Protein AF-W4GN84-F1 (afdb_monomer)

Solvent-accessible surface area (backbone atoms only — not comparable to full-atom values): 21670 Å² total; per-residue (Å²): 135,83,83,92,47,74,68,59,53,54,56,51,62,76,70,58,86,81,63,60,66,70,62,50,50,53,52,49,53,58,69,69,44,57,78,92,77,43,76,64,60,66,61,61,52,69,36,94,83,47,78,73,64,74,76,77,79,70,82,81,81,93,82,83,90,83,87,89,84,91,76,94,75,95,70,91,75,81,72,82,81,77,79,79,77,50,74,68,54,53,50,51,52,53,52,52,53,51,49,54,52,52,52,53,51,53,51,52,55,55,56,60,68,71,62,70,77,82,76,80,79,79,82,80,91,79,84,85,89,84,90,83,90,89,84,86,82,91,85,86,90,85,86,91,86,78,89,83,92,76,92,79,88,80,93,75,91,75,86,75,78,79,70,81,84,82,84,68,98,51,92,55,61,70,39,58,32,51,48,71,51,98,86,71,51,76,48,46,30,31,26,73,48,64,56,90,82,70,75,69,32,32,35,32,39,33,81,89,72,54,73,49,80,34,44,62,68,61,41,61,68,23,40,72,69,70,72,78,77,51,58,46,61,36,69,85,52,87,81,53,73,64,44,66,32,32,35,49,55,95,94,36,72,33,32,34,27,26,32,40,85,78,68,58,76,80,52,60,60,51,59,70,69,69,65,73,84,83,78,63,81,86,44,52,40,40,25,40,52,77,44,76,40,84,87,47,52,67,79,61,58,71,59,50,43,80,45,71,46,94,90,42,98,64,65,44,37,30,33,81,40,50,31,72,35,25,34,36,74,104

Sequence (330 aa):
MAWSSQDDVDTRLRRHKLLPRPVLNTLKGLLSVDPSNRPALSSILVSEYLSPPSSWLRDGGSSPFLQPSPVDTTTMTTEPTLLKWTPSELVALALQNHKVELERMQQQYHQQATAVPTRSLKPRPTTTPPHVVPLSPQVEPLPPQAEPSALMNDDIVIQDEATPIQSTDDPYLGQRVRKYFADGIAYHGTVTSRCPSGAAVWTVQYDDGDSEDMTQADLAAIVGVKRSIQGYVATTQLLSQGHSVWLVHDLQLVARGRVYTSPPPHMMTQHRHLGHADHDDDDVVCLRITKRFTGTPAKVTAQFILCTNSNNTKSAYFVWWRRAHCFVPS

Mean predicted aligned error: 21.27 Å

Nearest PDB structures (foldseek):
  7yv9-assembly1_H  TM=6.286E-01  e=1.172E+00  Mus musculus
  5lug-assembly2_D  TM=3.342E-01  e=1.272E-01  Homo sapiens
  4uy4-assembly1_B  TM=2.829E-01  e=1.876E-01  Homo sapiens
  6t83-assembly1_Ey  TM=3.204E-01  e=3.559E+00  Saccharomyces cerevisiae

Foldseek 3Di:
DDDPDLVSVVVCLVPDPPDDPVVNVVVVVLVVDDPVPGDRVVVVCVPPQHDDPPVVVPDDDDDDDDDDDDDDDDDPPDDPPDDHDDPVNVVVVVVVVVVVVVVVVVVVVVVVVVPPDPPDDDDDDDDDDDDDDDDDDDDDDDDDDDDDDDDDDDDDPDPPPPDPPPDDPPPQAQFKWWDADPVRDIWIWGFHDFDPPDQTWTWTQTPVGDIDIDHPVVSVVTTPPPPPQDFDQQPPPDQDFQAWWFFADPNDTFFIWTFDPDDDPVVVVVVVVVPPPDDPPVQKTKTWTPTTDPPRDPVRVVQWDWDADPVDRDITTMHIGGSSRITHGD

Organism: Aphanomyces astaci (NCBI:txid112090)

Secondary structure (DSSP, 8-state):
-----HHHHHHHHHH---S-HHHHHHHHHHTTS-GGG---HHHHHHSTT-PPPGGGS--S--------------------------HHHHHHHHHHHHHHHHHHHHHHHHHHHHT------PPPP---------------------------------------------TTTT-EEEEE-TTS-EEEEEEEEE-SSSS-EEEEEETTS-EEEEEHHHHHHHBT------EEETTSS---TT-EEEEEETTEEEEEEEE-SS--HHHHHHHHHT---SS-GGGEEEEEEEEEPTT--HHHHTT-EEEEETTEEEEEEEEEEEGGGEEEE-

Structure (mmCIF, N/CA/C/O backbone):
data_AF-W4GN84-F1
#
_entry.id   AF-W4GN84-F1
#
loop_
_atom_site.group_PDB
_atom_site.id
_atom_site.type_symbol
_atom_site.label_atom_id
_atom_site.label_alt_id
_atom_site.label_comp_id
_atom_site.label_asym_id
_atom_site.label_entity_id
_atom_site.label_seq_id
_atom_site.pdbx_PDB_ins_code
_atom_site.Cartn_x
_atom_site.Cartn_y
_atom_site.Cartn_z
_atom_site.occupancy
_atom_site.B_iso_or_equiv
_atom_site.auth_seq_id
_atom_site.auth_comp_id
_atom_site.auth_asym_id
_atom_site.auth_atom_id
_atom_site.pdbx_PDB_model_num
ATOM 1 N N . MET A 1 1 ? -2.011 41.640 -33.273 1.00 46.34 1 MET A N 1
ATOM 2 C CA . MET A 1 1 ? -3.150 42.544 -32.990 1.00 46.34 1 MET A CA 1
ATOM 3 C C . MET A 1 1 ? -3.426 42.508 -31.495 1.00 46.34 1 MET A C 1
ATOM 5 O O . MET A 1 1 ? -3.572 41.414 -30.965 1.00 46.34 1 MET A O 1
ATOM 9 N N . ALA A 1 2 ? -3.451 43.657 -30.820 1.00 44.34 2 ALA A N 1
ATOM 10 C CA . ALA A 1 2 ? -3.862 43.750 -29.418 1.00 44.34 2 ALA A CA 1
ATOM 11 C C . ALA A 1 2 ? -5.393 43.860 -29.345 1.00 44.34 2 ALA A C 1
ATOM 13 O O . ALA A 1 2 ? -5.993 44.600 -30.124 1.00 44.34 2 ALA A O 1
ATOM 14 N N . TRP A 1 3 ? -6.021 43.101 -28.450 1.00 52.06 3 TRP A N 1
ATOM 15 C CA . TRP A 1 3 ? -7.463 43.149 -28.218 1.00 52.06 3 TRP A CA 1
ATOM 16 C C . TRP A 1 3 ? -7.738 44.382 -27.354 1.00 52.06 3 TRP A C 1
ATOM 18 O O . TRP A 1 3 ? -7.130 44.527 -26.297 1.00 52.06 3 TRP A O 1
ATOM 28 N N . SER A 1 4 ? -8.586 45.301 -27.816 1.00 53.91 4 SER A N 1
ATOM 29 C CA . SER A 1 4 ? -8.715 46.627 -27.196 1.00 53.91 4 SER A CA 1
ATOM 30 C C . SER A 1 4 ? -9.578 46.645 -25.928 1.00 53.91 4 SER A C 1
ATOM 32 O O . SER A 1 4 ? -9.446 47.575 -25.138 1.00 53.91 4 SER A O 1
ATOM 34 N N . SER A 1 5 ? -10.440 45.643 -25.705 1.00 74.38 5 SER A N 1
ATOM 35 C CA . SER A 1 5 ? -11.238 45.494 -24.477 1.00 74.38 5 SER A CA 1
ATOM 36 C C . SER A 1 5 ? -11.848 44.087 -24.348 1.00 74.38 5 SER A C 1
ATOM 38 O O . SER A 1 5 ? -12.095 43.410 -25.348 1.00 74.38 5 SER A O 1
ATOM 40 N N . GLN A 1 6 ? -12.139 43.666 -23.112 1.00 65.44 6 GLN A N 1
ATOM 41 C CA . GLN A 1 6 ? -12.849 42.424 -22.779 1.00 65.44 6 GLN A CA 1
ATOM 42 C C . GLN A 1 6 ? -14.261 42.369 -23.398 1.00 65.44 6 GLN A C 1
ATOM 44 O O . GLN A 1 6 ? -14.722 41.300 -23.793 1.00 65.44 6 GLN A O 1
ATOM 49 N N . ASP A 1 7 ? -14.916 43.516 -23.585 1.00 72.06 7 ASP A N 1
ATOM 50 C CA . ASP A 1 7 ? -16.249 43.578 -24.201 1.00 72.06 7 ASP A CA 1
ATOM 51 C C . ASP A 1 7 ? -16.230 43.252 -25.708 1.00 72.06 7 ASP A C 1
ATOM 53 O O . ASP A 1 7 ? -17.194 42.695 -26.248 1.00 72.06 7 ASP A O 1
ATOM 57 N N . ASP A 1 8 ? -15.118 43.542 -26.398 1.00 70.31 8 ASP A N 1
ATOM 58 C CA . ASP A 1 8 ? -14.939 43.193 -27.817 1.00 70.31 8 ASP A CA 1
ATOM 59 C C . ASP A 1 8 ? -14.741 41.674 -27.980 1.00 70.31 8 ASP A C 1
ATOM 61 O O . ASP A 1 8 ? -15.304 41.049 -28.884 1.00 70.31 8 ASP A O 1
ATOM 65 N N . VAL A 1 9 ? -14.033 41.046 -27.030 1.00 68.69 9 VAL A N 1
ATOM 66 C CA . VAL A 1 9 ? -13.869 39.583 -26.937 1.00 68.69 9 VAL A CA 1
ATOM 67 C C . VAL A 1 9 ? -15.234 38.902 -26.790 1.00 68.69 9 VAL A C 1
ATOM 69 O O . VAL A 1 9 ? -15.581 38.005 -27.567 1.00 68.69 9 VAL A O 1
ATOM 72 N N . ASP A 1 10 ? -16.033 39.360 -25.825 1.00 67.50 10 ASP A N 1
ATOM 73 C CA . ASP A 1 10 ? -17.343 38.799 -25.497 1.00 67.50 10 ASP A CA 1
ATOM 74 C C . ASP A 1 10 ? -18.331 38.949 -26.669 1.00 67.50 10 ASP A C 1
ATOM 76 O O . ASP A 1 10 ? -19.064 38.011 -27.011 1.00 67.50 10 ASP A O 1
ATOM 80 N N . THR A 1 11 ? -18.325 40.107 -27.337 1.00 73.81 11 THR A N 1
ATOM 81 C CA . THR A 1 11 ? -19.209 40.386 -28.479 1.00 73.81 11 THR A CA 1
ATOM 82 C C . THR A 1 11 ? -18.869 39.512 -29.687 1.00 73.81 11 THR A C 1
ATOM 84 O O . THR A 1 11 ? -19.773 38.989 -30.351 1.00 73.81 11 THR A O 1
ATOM 87 N N . ARG A 1 12 ? -17.577 39.291 -29.963 1.00 68.56 12 ARG A N 1
ATOM 88 C CA . ARG A 1 12 ? -17.119 38.421 -31.058 1.00 68.56 12 ARG A CA 1
ATOM 89 C C . ARG A 1 12 ? -17.410 36.946 -30.783 1.00 68.56 12 ARG A C 1
ATOM 91 O O . ARG A 1 12 ? -17.900 36.259 -31.679 1.00 68.56 12 ARG A O 1
ATOM 98 N N . LEU A 1 13 ? -17.214 36.473 -29.549 1.00 68.31 13 LEU A N 1
ATOM 99 C CA . LEU A 1 13 ? -17.519 35.094 -29.140 1.00 68.31 13 LEU A CA 1
ATOM 100 C C . LEU A 1 13 ? -18.998 34.735 -29.303 1.00 68.31 13 LEU A C 1
ATOM 102 O O . LEU A 1 13 ? -19.324 33.639 -29.759 1.00 68.31 13 LEU A O 1
ATOM 106 N N . ARG A 1 14 ? -19.907 35.669 -28.993 1.00 70.69 14 ARG A N 1
ATOM 107 C CA . ARG A 1 14 ? -21.357 35.460 -29.156 1.00 70.69 14 ARG A CA 1
ATOM 108 C C . ARG A 1 14 ? -21.791 35.337 -30.617 1.00 70.69 14 ARG A C 1
ATOM 110 O O . ARG A 1 14 ? -22.810 34.706 -30.893 1.00 70.69 14 ARG A O 1
ATOM 117 N N . ARG A 1 15 ? -21.045 35.936 -31.549 1.00 67.25 15 ARG A N 1
ATOM 118 C CA . ARG A 1 15 ? -21.390 35.986 -32.981 1.00 67.25 15 ARG A CA 1
ATOM 119 C C . ARG A 1 15 ? -20.691 34.914 -33.823 1.00 67.25 15 ARG A C 1
ATOM 121 O O . ARG A 1 15 ? -21.050 34.736 -34.987 1.00 67.25 15 ARG A O 1
ATOM 128 N N . HIS A 1 16 ? -19.719 34.188 -33.270 1.00 58.47 16 HIS A N 1
ATOM 129 C CA . HIS A 1 16 ? -18.868 33.294 -34.053 1.00 58.47 16 HIS A CA 1
ATOM 130 C C . HIS A 1 16 ? -19.507 31.912 -34.290 1.00 58.47 16 HIS A C 1
ATOM 132 O O . HIS A 1 16 ? -19.782 31.169 -33.351 1.00 58.47 16 HIS A O 1
ATOM 138 N N . LYS A 1 17 ? -19.713 31.538 -35.563 1.00 61.62 17 LYS A N 1
ATOM 139 C CA . LYS A 1 17 ? -20.381 30.279 -35.966 1.00 61.62 17 LYS A CA 1
ATOM 140 C C . LYS A 1 17 ? -19.439 29.085 -36.195 1.00 61.62 17 LYS A C 1
ATOM 142 O O . LYS A 1 17 ? -19.921 27.989 -36.455 1.00 61.62 17 LYS A O 1
ATOM 147 N N . LEU A 1 18 ? -18.120 29.286 -36.121 1.00 53.50 18 LEU A N 1
ATOM 148 C CA . LEU A 1 18 ? -17.117 28.304 -36.575 1.00 53.50 18 LEU A CA 1
ATOM 149 C C . LEU A 1 18 ? -16.345 27.588 -35.453 1.00 53.50 18 LEU A C 1
ATOM 151 O O . LEU A 1 18 ? -15.448 26.805 -35.747 1.00 53.50 18 LEU A O 1
ATOM 155 N N . LEU A 1 19 ? -16.652 27.837 -34.177 1.00 62.59 19 LEU A N 1
ATOM 156 C CA . LEU A 1 19 ? -15.996 27.105 -33.087 1.00 62.59 19 LEU A CA 1
ATOM 157 C C . LEU A 1 19 ? -16.653 25.727 -32.891 1.00 62.59 19 LEU A C 1
ATOM 159 O O . LEU A 1 19 ? -17.886 25.638 -32.931 1.00 62.59 19 LEU A O 1
ATOM 163 N N . PRO A 1 20 ? -15.872 24.661 -32.626 1.00 69.06 20 PRO A N 1
ATOM 164 C CA . PRO A 1 20 ? -16.420 23.365 -32.246 1.00 69.06 20 PRO A CA 1
ATOM 165 C C . PRO A 1 20 ? -17.392 23.506 -31.068 1.00 69.06 20 PRO A C 1
ATOM 167 O O . PRO A 1 20 ? -17.093 24.178 -30.077 1.00 69.06 20 PRO A O 1
ATOM 170 N N . ARG A 1 21 ? -18.560 22.853 -31.161 1.00 61.59 21 ARG A N 1
ATOM 171 C CA . ARG A 1 21 ? -19.639 22.946 -30.156 1.00 61.59 21 ARG A CA 1
ATOM 172 C C . ARG A 1 21 ? -19.175 22.763 -28.698 1.00 61.59 21 ARG A C 1
ATOM 174 O O . ARG A 1 21 ? -19.661 23.522 -27.863 1.00 61.59 21 ARG A O 1
ATOM 181 N N . PRO A 1 22 ? -18.247 21.842 -28.366 1.00 64.56 22 PRO A N 1
ATOM 182 C CA . PRO A 1 22 ? -17.783 21.676 -26.988 1.00 64.56 22 PRO A CA 1
ATOM 183 C C . PRO A 1 22 ? -17.091 22.931 -26.445 1.00 64.56 22 PRO A C 1
ATOM 185 O O . PRO A 1 22 ? -17.421 23.397 -25.361 1.00 64.56 22 PRO A O 1
ATOM 188 N N . VAL A 1 23 ? -16.206 23.536 -27.242 1.00 64.44 23 VAL A N 1
ATOM 189 C CA . VAL A 1 23 ? -15.470 24.757 -26.877 1.00 64.44 23 VAL A CA 1
ATOM 190 C C . VAL A 1 23 ? -16.434 25.927 -26.702 1.00 64.44 23 VAL A C 1
ATOM 192 O O . VAL A 1 23 ? -16.346 26.688 -25.741 1.00 64.44 23 VAL A O 1
ATOM 195 N N . LEU A 1 24 ? -17.410 26.036 -27.603 1.00 68.00 24 LEU A N 1
ATOM 196 C CA . LEU A 1 24 ? -18.414 27.092 -27.562 1.00 68.00 24 LEU A CA 1
ATOM 197 C C . LEU A 1 24 ? -19.342 26.966 -26.340 1.00 68.00 24 LEU A C 1
ATOM 199 O O . LEU A 1 24 ? -19.747 27.981 -25.781 1.00 68.00 24 LEU A O 1
ATOM 203 N N . ASN A 1 25 ? -19.643 25.745 -25.890 1.00 69.31 25 ASN A N 1
ATOM 204 C CA . ASN A 1 25 ? -20.427 25.506 -24.676 1.00 69.31 25 ASN A CA 1
ATOM 205 C C . ASN A 1 25 ? -19.642 25.856 -23.406 1.00 69.31 25 ASN A C 1
ATOM 207 O O . ASN A 1 25 ? -20.189 26.519 -22.528 1.00 69.31 25 ASN A O 1
ATOM 211 N N . THR A 1 26 ? -18.359 25.494 -23.334 1.00 71.31 26 THR A N 1
ATOM 212 C CA . THR A 1 26 ? -17.487 25.866 -22.209 1.00 71.31 26 THR A CA 1
ATOM 213 C C . THR A 1 26 ? -17.326 27.381 -22.108 1.00 71.31 26 THR A C 1
ATOM 215 O O . THR A 1 26 ? -17.498 27.955 -21.034 1.00 71.31 26 THR A O 1
ATOM 218 N N . LEU A 1 27 ? -17.083 28.057 -23.236 1.00 68.62 27 LEU A N 1
ATOM 219 C CA . LEU A 1 27 ? -16.968 29.515 -23.271 1.00 68.62 27 LEU A CA 1
ATOM 220 C C . LEU A 1 27 ? -18.292 30.195 -22.908 1.00 68.62 27 LEU A C 1
ATOM 222 O O . LEU A 1 27 ? -18.286 31.166 -22.162 1.00 68.62 27 LEU A O 1
ATOM 226 N N . LYS A 1 28 ? -19.439 29.660 -23.342 1.00 74.12 28 LYS A N 1
ATOM 227 C CA . LYS A 1 28 ? -20.756 30.147 -22.898 1.00 74.12 28 LYS A CA 1
ATOM 228 C C . LYS A 1 28 ? -20.981 29.965 -21.397 1.00 74.12 28 LYS A C 1
ATOM 230 O O . LYS A 1 28 ? -21.542 30.861 -20.776 1.00 74.12 28 LYS A O 1
ATOM 235 N N . GLY A 1 29 ? -20.521 28.855 -20.820 1.00 71.75 29 GLY A N 1
ATOM 236 C CA . GLY A 1 29 ? -20.544 28.630 -19.374 1.00 71.75 29 GLY A CA 1
ATOM 237 C C . GLY A 1 29 ? -19.728 29.685 -18.626 1.00 71.75 29 GLY A C 1
ATOM 238 O O . GLY A 1 29 ? -20.237 30.320 -17.708 1.00 71.75 29 GLY A O 1
ATOM 239 N N . LEU A 1 30 ? -18.510 29.975 -19.087 1.00 66.81 30 LEU A N 1
ATOM 240 C CA . LEU A 1 30 ? -17.671 31.033 -18.509 1.00 66.81 30 LEU A CA 1
ATOM 241 C C . LEU A 1 30 ? -18.287 32.432 -18.676 1.00 66.81 30 LEU A C 1
ATOM 243 O O . LEU A 1 30 ? -18.213 33.252 -17.765 1.00 66.81 30 LEU A O 1
ATOM 247 N N . LEU A 1 31 ? -18.962 32.686 -19.801 1.00 69.19 31 LEU A N 1
ATOM 248 C CA . LEU A 1 31 ? -19.697 33.929 -20.058 1.00 69.19 31 LEU A CA 1
ATOM 249 C C . LEU A 1 31 ? -20.989 34.075 -19.230 1.00 69.19 31 LEU A C 1
ATOM 251 O O . LEU A 1 31 ? -21.578 35.156 -19.223 1.00 69.19 31 LEU A O 1
ATOM 255 N N . SER A 1 32 ? -21.440 33.015 -18.556 1.00 71.50 32 SER A N 1
ATOM 256 C CA . SER A 1 32 ? -22.579 33.061 -17.629 1.00 71.50 32 SER A CA 1
ATOM 257 C C . SER A 1 32 ? -22.173 33.371 -16.183 1.00 71.50 32 SER A C 1
ATOM 259 O O . SER A 1 32 ? -23.032 33.706 -15.372 1.00 71.50 32 SER A O 1
ATOM 261 N N . VAL A 1 33 ? -20.871 33.315 -15.872 1.00 72.50 33 VAL A N 1
ATOM 262 C CA . VAL A 1 33 ? -20.316 33.723 -14.573 1.00 72.50 33 VAL A CA 1
ATOM 263 C C . VAL A 1 33 ? -20.332 35.248 -14.464 1.00 72.50 33 VAL A C 1
ATOM 265 O O . VAL A 1 33 ? -20.058 35.939 -15.455 1.00 72.50 33 VAL A O 1
ATOM 268 N N . ASP A 1 34 ? -20.640 35.754 -13.265 1.00 75.88 34 ASP A N 1
ATOM 269 C CA . ASP A 1 34 ? -20.618 37.182 -12.929 1.00 75.88 34 ASP A CA 1
ATOM 270 C C . ASP A 1 34 ? -19.297 37.832 -13.394 1.00 75.88 34 ASP A C 1
ATOM 272 O O . ASP A 1 34 ? -18.227 37.281 -13.105 1.00 75.88 34 ASP A O 1
ATOM 276 N N . PRO A 1 35 ? -19.339 38.975 -14.109 1.00 66.12 35 PRO A N 1
ATOM 277 C CA . PRO A 1 35 ? -18.146 39.642 -14.631 1.00 66.12 35 PRO A CA 1
ATOM 278 C C . PRO A 1 35 ? -17.072 39.908 -13.570 1.00 66.12 35 PRO A C 1
ATOM 280 O O . PRO A 1 35 ? -15.886 39.852 -13.879 1.00 66.12 35 PRO A O 1
ATOM 283 N N . SER A 1 36 ? -17.485 40.146 -12.323 1.00 69.75 36 SER A N 1
ATOM 284 C CA . SER A 1 36 ? -16.608 40.467 -11.190 1.00 69.75 36 SER A CA 1
ATOM 285 C C . SER A 1 36 ? -15.747 39.278 -10.745 1.00 69.75 36 SER A C 1
ATOM 287 O O . SER A 1 36 ? -14.675 39.466 -10.179 1.00 69.75 36 SER A O 1
ATOM 289 N N . ASN A 1 37 ? -16.218 38.057 -11.017 1.00 61.59 37 ASN A N 1
ATOM 290 C CA . ASN A 1 37 ? -15.580 36.795 -10.627 1.00 61.59 37 ASN A CA 1
ATOM 291 C C . ASN A 1 37 ? -15.066 36.001 -11.835 1.00 61.59 37 ASN A C 1
ATOM 293 O O . ASN A 1 37 ? -14.643 34.850 -11.698 1.00 61.59 37 ASN A O 1
ATOM 297 N N . ARG A 1 38 ? -15.133 36.577 -13.039 1.00 70.81 38 ARG A N 1
ATOM 298 C CA . ARG A 1 38 ? -14.735 35.889 -14.262 1.00 70.81 38 ARG A CA 1
ATOM 299 C C . ARG A 1 38 ? -13.218 35.995 -14.461 1.00 70.81 38 ARG A C 1
ATOM 301 O O . ARG A 1 38 ? -12.676 37.098 -14.408 1.00 70.81 38 ARG A O 1
ATOM 308 N N . PRO A 1 39 ? -12.517 34.889 -14.764 1.00 63.06 39 PRO A N 1
ATOM 309 C CA . PRO A 1 39 ? -11.126 34.971 -15.193 1.00 63.06 39 PRO A CA 1
ATOM 310 C C . PRO A 1 39 ? -11.021 35.748 -16.516 1.00 63.06 39 PRO A C 1
ATOM 312 O O . PRO A 1 39 ? -11.886 35.621 -17.386 1.00 63.06 39 PRO A O 1
ATOM 315 N N . ALA A 1 40 ? -9.962 36.546 -16.683 1.00 64.25 40 ALA A N 1
ATOM 316 C CA . ALA A 1 40 ? -9.754 37.359 -17.882 1.00 64.25 40 ALA A CA 1
ATOM 317 C C . ALA A 1 40 ? -9.704 36.471 -19.140 1.00 64.25 40 ALA A C 1
ATOM 319 O O . ALA A 1 40 ? -8.739 35.746 -19.361 1.00 64.25 40 ALA A O 1
ATOM 320 N N . LEU A 1 41 ? -10.740 36.506 -19.988 1.00 59.16 41 LEU A N 1
ATOM 321 C CA . LEU A 1 41 ? -10.809 35.590 -21.138 1.00 59.16 41 LEU A CA 1
ATOM 322 C C . LEU A 1 41 ? -9.722 35.891 -22.173 1.00 59.16 41 LEU A C 1
ATOM 324 O O . LEU A 1 41 ? -9.326 34.995 -22.913 1.00 59.16 41 LEU A O 1
ATOM 328 N N . SER A 1 42 ? -9.213 37.124 -22.205 1.00 52.47 42 SER A N 1
ATOM 329 C CA . SER A 1 42 ? -8.053 37.491 -23.014 1.00 52.47 42 SER A CA 1
ATOM 330 C C . SER A 1 42 ? -6.793 36.720 -22.612 1.00 52.47 42 SER A C 1
ATOM 332 O O . SER A 1 42 ? -6.051 36.316 -23.498 1.00 52.47 42 SER A O 1
ATOM 334 N N . SER A 1 43 ? -6.565 36.422 -21.326 1.00 51.28 43 SER A N 1
ATOM 335 C CA . SER A 1 43 ? -5.415 35.599 -20.924 1.00 51.28 43 SER A CA 1
ATOM 336 C C . SER A 1 43 ? -5.596 34.137 -21.337 1.00 51.28 43 SER A C 1
ATOM 338 O O . SER A 1 43 ? -4.637 33.498 -21.755 1.00 51.28 43 SER A O 1
ATOM 340 N N . ILE A 1 44 ? -6.833 33.634 -21.327 1.00 53.75 44 ILE A N 1
ATOM 341 C CA . ILE A 1 44 ? -7.175 32.276 -21.774 1.00 53.75 44 ILE A CA 1
ATOM 342 C C . ILE A 1 44 ? 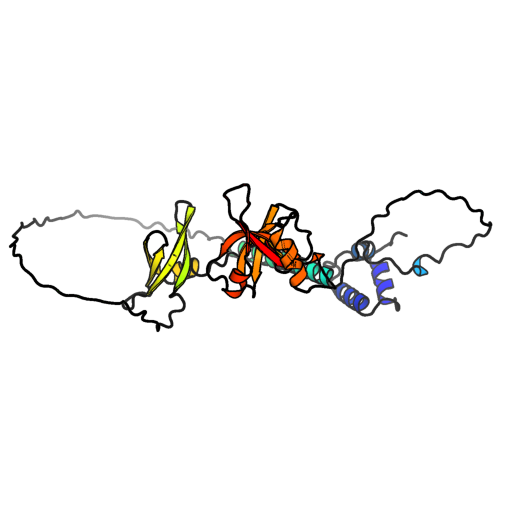-7.042 32.146 -23.301 1.00 53.75 44 ILE A C 1
ATOM 344 O O . ILE A 1 44 ? -6.514 31.150 -23.786 1.00 53.75 44 ILE A O 1
ATOM 348 N N . LEU A 1 45 ? -7.472 33.154 -24.064 1.00 49.31 45 LEU A N 1
ATOM 349 C CA . LEU A 1 45 ? -7.419 33.162 -25.533 1.00 49.31 45 LEU A CA 1
ATOM 350 C C . LEU A 1 45 ? -6.026 33.464 -26.100 1.00 49.31 45 LEU A C 1
ATOM 352 O O . LEU A 1 45 ? -5.738 33.053 -27.219 1.00 49.31 45 LEU A O 1
ATOM 356 N N . VAL A 1 46 ? -5.192 34.203 -25.362 1.00 45.06 46 VAL A N 1
ATOM 357 C CA . VAL A 1 46 ? -3.806 34.525 -25.753 1.00 45.06 46 VAL A CA 1
ATOM 358 C C . VAL A 1 46 ? -2.816 33.481 -25.227 1.00 45.06 46 VAL A C 1
ATOM 360 O O . VAL A 1 46 ? -1.711 33.371 -25.754 1.00 45.06 46 VAL A O 1
ATOM 363 N N . SER A 1 47 ? -3.208 32.668 -24.240 1.00 44.41 47 SER A N 1
ATOM 364 C CA . SER A 1 47 ? -2.468 31.452 -23.906 1.00 44.41 47 SER A CA 1
ATOM 365 C C . SER A 1 47 ? -2.449 30.502 -25.111 1.00 44.41 47 SER A C 1
ATOM 367 O O . SER A 1 47 ? -3.426 30.414 -25.854 1.00 44.41 47 SER A O 1
ATOM 369 N N . GLU A 1 48 ? -1.334 29.798 -25.309 1.00 43.28 48 GLU A N 1
ATOM 370 C CA . GLU A 1 48 ? -0.942 28.983 -26.482 1.00 43.28 48 GLU A CA 1
ATOM 371 C C . GLU A 1 48 ? -1.931 27.861 -26.894 1.00 43.28 48 GLU A C 1
ATOM 373 O O . GLU A 1 48 ? -1.675 27.073 -27.802 1.00 43.28 48 GLU A O 1
ATOM 378 N N . TYR A 1 49 ? -3.089 27.794 -26.244 1.00 48.72 49 TYR A N 1
ATOM 379 C CA . TYR A 1 49 ? -4.104 26.753 -26.313 1.00 48.72 49 TYR A CA 1
ATOM 380 C C . TYR A 1 49 ? -5.196 27.015 -27.364 1.00 48.72 49 TYR A C 1
ATOM 382 O O . TYR A 1 49 ? -5.962 26.106 -27.683 1.00 48.72 49 TYR A O 1
ATOM 390 N N . LEU A 1 50 ? -5.282 28.226 -27.929 1.00 44.59 50 LEU A N 1
ATOM 391 C CA . LEU A 1 50 ? -6.235 28.570 -28.992 1.00 44.59 50 LEU A CA 1
ATOM 392 C C . LEU A 1 50 ? -5.542 29.377 -30.095 1.00 44.59 50 LEU A C 1
ATOM 394 O O . LEU A 1 50 ? -5.720 30.587 -30.199 1.00 44.59 50 LEU A O 1
ATOM 398 N N . SER A 1 51 ? -4.766 28.721 -30.963 1.00 43.44 51 SER A N 1
ATOM 399 C CA . SER A 1 51 ? -4.349 29.384 -32.203 1.00 43.44 51 SER A CA 1
ATOM 400 C C . SER A 1 51 ? -5.603 29.736 -33.016 1.00 43.44 51 SER A C 1
ATOM 402 O O . SER A 1 51 ? -6.389 28.835 -33.334 1.00 43.44 51 SER A O 1
ATOM 404 N N . PRO A 1 52 ? -5.837 31.017 -33.349 1.00 43.88 52 PRO A N 1
ATOM 405 C CA . PRO A 1 52 ? -6.982 31.380 -34.165 1.00 43.88 52 PRO A CA 1
ATOM 406 C C . PRO A 1 52 ? -6.851 30.728 -35.550 1.00 43.88 52 PRO A C 1
ATOM 408 O O . PRO A 1 52 ? -5.732 30.571 -36.050 1.00 43.88 52 PRO A O 1
ATOM 411 N N . PRO A 1 53 ? -7.964 30.334 -36.197 1.00 47.84 53 PRO A N 1
ATOM 412 C CA . PRO A 1 53 ? -7.903 29.802 -37.551 1.00 47.84 53 PRO A CA 1
ATOM 413 C C . PRO A 1 53 ? -7.225 30.824 -38.470 1.00 47.84 53 PRO A C 1
ATOM 415 O O . PRO A 1 53 ? -7.469 32.025 -38.359 1.00 47.84 53 PRO A O 1
ATOM 418 N N . SER A 1 54 ? -6.384 30.353 -39.393 1.00 48.38 54 SER A N 1
ATOM 419 C CA . SER A 1 54 ? -5.546 31.177 -40.285 1.00 48.38 54 SER A CA 1
ATOM 420 C C . SER A 1 54 ? -6.338 32.223 -41.086 1.00 48.38 54 SER A C 1
ATOM 422 O O . SER A 1 54 ? -5.782 33.213 -41.554 1.00 48.38 54 SER A O 1
ATOM 424 N N . SER A 1 55 ? -7.655 32.038 -41.208 1.00 45.38 55 SER A N 1
ATOM 425 C CA . SER A 1 55 ? -8.599 32.991 -41.792 1.00 45.38 55 SER A CA 1
ATOM 426 C C . SER A 1 55 ? -8.778 34.285 -40.987 1.00 45.38 55 SER A C 1
ATOM 428 O O . SER A 1 55 ? -9.341 35.235 -41.512 1.00 45.38 55 SER A O 1
ATOM 430 N N . TRP A 1 56 ? -8.317 34.357 -39.735 1.00 52.00 56 TRP A N 1
ATOM 431 C CA . TRP A 1 56 ? -8.349 35.577 -38.914 1.00 52.00 56 TRP A CA 1
ATOM 432 C C . TRP A 1 56 ? -7.177 36.526 -39.194 1.00 52.00 56 TRP A C 1
ATOM 434 O O . TRP A 1 56 ? -7.227 37.691 -38.812 1.00 52.00 56 TRP A O 1
ATOM 444 N N . LEU A 1 57 ? -6.127 36.043 -39.863 1.00 48.44 57 LEU A N 1
ATOM 445 C CA . LEU A 1 57 ? -4.920 36.811 -40.195 1.00 48.44 57 LEU A CA 1
ATOM 446 C C . LEU A 1 57 ? -4.940 37.383 -41.618 1.00 48.44 57 LEU A C 1
ATOM 448 O O . LEU A 1 57 ? -3.961 37.988 -42.047 1.00 48.44 57 LEU A O 1
ATOM 452 N N . ARG A 1 58 ? -6.032 37.191 -42.364 1.00 45.19 58 ARG A N 1
ATOM 453 C CA . ARG A 1 58 ? -6.095 37.493 -43.796 1.00 45.19 58 ARG A CA 1
ATOM 454 C C . ARG A 1 58 ? -7.152 38.544 -44.114 1.00 45.19 58 ARG A C 1
ATOM 456 O O . ARG A 1 58 ? -8.045 38.299 -44.909 1.00 45.19 58 ARG A O 1
ATOM 463 N N . ASP A 1 59 ? -7.025 39.709 -43.496 1.00 46.62 59 ASP A N 1
ATOM 464 C CA . ASP A 1 59 ? -7.622 40.936 -44.024 1.00 46.62 59 ASP A CA 1
ATOM 465 C C . ASP A 1 59 ? -6.677 42.098 -43.721 1.00 46.62 59 ASP A C 1
ATOM 467 O O . ASP A 1 59 ? -6.600 42.604 -42.602 1.00 46.62 59 ASP A O 1
ATOM 471 N N . GLY A 1 60 ? -5.864 42.453 -44.715 1.00 44.16 60 GLY A N 1
ATOM 472 C CA . GLY A 1 60 ? -4.880 43.519 -44.588 1.00 44.16 60 GLY A CA 1
ATOM 473 C C . GLY A 1 60 ? -3.860 43.533 -45.719 1.00 44.16 60 GLY A C 1
ATOM 474 O O . GLY A 1 60 ? -2.764 43.017 -45.560 1.00 44.16 60 GLY A O 1
ATOM 475 N N . GLY A 1 61 ? -4.221 44.177 -46.831 1.00 37.69 61 GLY A N 1
ATOM 476 C CA . GLY A 1 61 ? -3.264 44.860 -47.707 1.00 37.69 61 GLY A CA 1
ATOM 477 C C . GLY A 1 61 ? -2.541 44.005 -48.747 1.00 37.69 61 GLY A C 1
ATOM 478 O O . GLY A 1 61 ? -1.500 43.412 -48.490 1.00 37.69 61 GLY A O 1
ATOM 479 N N . SER A 1 62 ? -3.061 44.041 -49.970 1.00 45.62 62 SER A N 1
ATOM 480 C CA . SER A 1 62 ? -2.380 43.642 -51.199 1.00 45.62 62 SER A CA 1
ATOM 481 C C . SER A 1 62 ? -1.059 44.399 -51.399 1.00 45.62 62 SER A C 1
ATOM 483 O O . SER A 1 62 ? -1.054 45.627 -51.361 1.00 45.62 62 SER A O 1
ATOM 485 N N . SER A 1 63 ? 0.024 43.690 -51.733 1.00 35.38 63 SER A N 1
ATOM 486 C CA . SER A 1 63 ? 1.062 44.223 -52.627 1.00 35.38 63 SER A CA 1
ATOM 487 C C . SER A 1 63 ? 1.810 43.088 -53.357 1.00 35.38 63 SER A C 1
ATOM 489 O O . SER A 1 63 ? 1.956 42.013 -52.771 1.00 35.38 63 SER A O 1
ATOM 491 N N . PRO A 1 64 ? 2.225 43.269 -54.630 1.00 56.59 64 PRO A N 1
ATOM 492 C CA . PRO A 1 64 ? 2.679 42.185 -55.509 1.00 56.59 64 PRO A CA 1
ATOM 493 C C . PRO A 1 64 ? 4.213 42.175 -55.734 1.00 56.59 64 PRO A C 1
ATOM 495 O O . PRO A 1 64 ? 4.889 43.113 -55.327 1.00 56.59 64 PRO A O 1
ATOM 498 N N . PHE A 1 65 ? 4.711 41.163 -56.477 1.00 40.44 65 PHE A N 1
ATOM 499 C CA . PHE A 1 65 ? 6.092 40.983 -57.012 1.00 40.44 65 PHE A CA 1
ATOM 500 C C . PHE A 1 65 ? 7.144 40.499 -55.970 1.00 40.44 65 PHE A C 1
ATOM 502 O O . PHE A 1 65 ? 7.213 41.053 -54.886 1.00 40.44 65 PHE A O 1
ATOM 509 N N . LEU A 1 66 ? 7.985 39.457 -56.142 1.00 37.59 66 LEU A N 1
ATOM 510 C CA . LEU A 1 66 ? 8.670 38.823 -57.290 1.00 37.59 66 LEU A CA 1
ATOM 511 C C . LEU A 1 66 ? 8.998 37.323 -57.037 1.00 37.59 66 LEU A C 1
ATOM 513 O O . LEU A 1 66 ? 8.907 36.826 -55.921 1.00 37.59 66 LEU A O 1
ATOM 517 N N . GLN A 1 67 ? 9.396 36.653 -58.124 1.00 44.03 67 GLN A N 1
ATOM 518 C CA . GLN A 1 67 ? 9.783 35.245 -58.348 1.00 44.03 67 GLN A CA 1
ATOM 519 C C . GLN A 1 67 ? 10.840 34.592 -57.418 1.00 44.03 67 GLN A C 1
ATOM 521 O O . GLN A 1 67 ? 11.577 35.292 -56.728 1.00 44.03 67 GLN A O 1
ATOM 526 N N . PRO A 1 68 ? 10.973 33.241 -57.469 1.00 47.03 68 PRO A N 1
ATOM 527 C CA . PRO A 1 68 ? 11.850 32.456 -56.601 1.00 47.03 68 PRO A CA 1
ATOM 528 C C . PRO A 1 68 ? 13.251 32.214 -57.192 1.00 47.03 68 PRO A C 1
ATOM 530 O O . PRO A 1 68 ? 13.443 32.166 -58.408 1.00 47.03 68 PRO A O 1
ATOM 533 N N . SER A 1 69 ? 14.226 31.955 -56.321 1.00 35.50 69 SER A N 1
ATOM 534 C CA . SER A 1 69 ? 15.443 31.198 -56.645 1.00 35.50 69 SER A CA 1
ATOM 535 C C . SER A 1 69 ? 15.881 30.364 -55.431 1.00 35.50 69 SER A C 1
ATOM 537 O O . SER A 1 69 ? 15.623 30.784 -54.301 1.00 35.50 69 SER A O 1
ATOM 539 N N . PRO A 1 70 ? 16.486 29.179 -55.641 1.00 59.94 70 PRO A N 1
ATOM 540 C CA . PRO A 1 70 ? 16.740 28.205 -54.588 1.00 59.94 70 PRO A CA 1
ATOM 541 C C . PRO A 1 70 ? 18.152 28.369 -54.019 1.00 59.94 70 PRO A C 1
ATOM 543 O O . PRO A 1 70 ? 19.111 28.469 -54.782 1.00 59.94 70 PRO A O 1
ATOM 546 N N . VAL A 1 71 ? 18.295 28.347 -52.694 1.00 42.59 71 VAL A N 1
ATOM 547 C CA . VAL A 1 71 ? 19.588 28.102 -52.044 1.00 42.59 71 VAL A CA 1
ATOM 548 C C . VAL A 1 71 ? 19.356 27.297 -50.770 1.00 42.59 71 VAL A C 1
ATOM 550 O O . VAL A 1 71 ? 18.611 27.712 -49.883 1.00 42.59 71 VAL A O 1
ATOM 553 N N . ASP A 1 72 ? 20.012 26.143 -50.708 1.00 45.84 72 ASP A N 1
ATOM 554 C CA . ASP A 1 72 ? 20.176 25.318 -49.521 1.00 45.84 72 ASP A CA 1
ATOM 555 C C . ASP A 1 72 ? 20.903 26.098 -48.417 1.00 45.84 72 ASP A C 1
ATOM 557 O O . ASP A 1 72 ? 22.017 26.581 -48.615 1.00 45.84 72 ASP A O 1
ATOM 561 N N . THR A 1 73 ? 20.321 26.190 -47.220 1.00 40.69 73 THR A N 1
ATOM 562 C CA . THR A 1 73 ? 21.086 26.422 -45.984 1.00 40.69 73 THR A CA 1
ATOM 563 C C . THR A 1 73 ? 20.338 25.814 -44.802 1.00 40.69 73 THR A C 1
ATOM 565 O O . THR A 1 73 ? 19.386 26.375 -44.260 1.00 40.69 73 THR A O 1
ATOM 568 N N . THR A 1 74 ? 20.803 24.638 -44.399 1.00 51.22 74 THR A N 1
ATOM 569 C CA . THR A 1 74 ? 20.445 23.924 -43.176 1.00 51.22 74 THR A CA 1
ATOM 570 C C . THR A 1 74 ? 20.741 24.790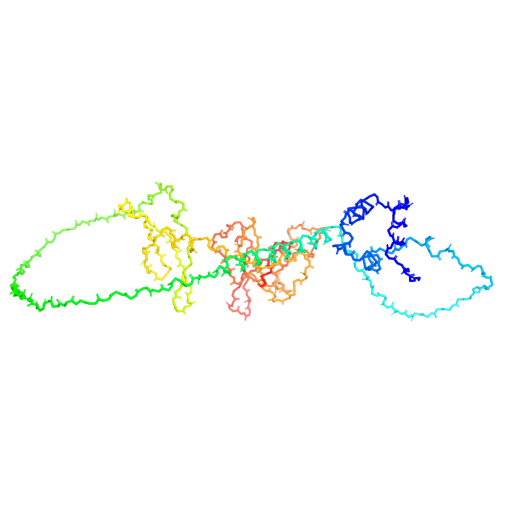 -41.949 1.00 51.22 74 THR A C 1
ATOM 572 O O . THR A 1 74 ? 21.887 24.895 -41.522 1.00 51.22 74 THR A O 1
ATOM 575 N N . THR A 1 75 ? 19.705 25.383 -41.353 1.00 40.78 75 THR A N 1
ATOM 576 C CA . THR A 1 75 ? 19.759 25.942 -39.994 1.00 40.78 75 THR A CA 1
ATOM 577 C C . THR A 1 75 ? 18.628 25.298 -39.200 1.00 40.78 75 THR A C 1
ATOM 579 O O . THR A 1 75 ? 17.460 25.628 -39.382 1.00 40.78 75 THR A O 1
ATOM 582 N N . MET A 1 76 ? 18.964 24.307 -38.372 1.00 43.44 76 MET A N 1
ATOM 583 C CA . MET A 1 76 ? 18.028 23.653 -37.453 1.00 43.44 76 MET A CA 1
ATOM 584 C C . MET A 1 76 ? 17.750 24.604 -36.287 1.00 43.44 76 MET A C 1
ATOM 586 O O . MET A 1 76 ? 18.394 24.539 -35.243 1.00 43.44 76 MET A O 1
ATOM 590 N N . THR A 1 77 ? 16.815 25.530 -36.487 1.00 37.38 77 THR A N 1
ATOM 591 C CA . THR A 1 77 ? 16.178 26.264 -35.395 1.00 37.38 77 THR A CA 1
ATOM 592 C C . THR A 1 77 ? 15.113 25.347 -34.807 1.00 37.38 77 THR A C 1
ATOM 594 O O . THR A 1 77 ? 14.045 25.166 -35.384 1.00 37.38 77 THR A O 1
ATOM 597 N N . THR A 1 78 ? 15.433 24.710 -33.685 1.00 45.62 78 THR A N 1
ATOM 598 C CA . THR A 1 78 ? 14.490 23.923 -32.890 1.00 45.62 78 THR A CA 1
ATOM 599 C C . THR A 1 78 ? 13.440 24.872 -32.314 1.00 45.62 78 THR A C 1
ATOM 601 O O . THR A 1 78 ? 13.657 25.503 -31.280 1.00 45.62 78 THR A O 1
ATOM 604 N N . GLU A 1 79 ? 12.310 25.018 -33.007 1.00 39.72 79 GLU A N 1
ATOM 605 C CA . GLU A 1 79 ? 11.103 25.579 -32.403 1.00 39.72 79 GLU A CA 1
ATOM 606 C C . GLU A 1 79 ? 10.705 24.703 -31.203 1.00 39.72 79 GLU A C 1
ATOM 608 O O . GLU A 1 79 ? 10.713 23.471 -31.315 1.00 39.72 79 GLU A O 1
ATOM 613 N N . PRO A 1 80 ? 10.360 25.296 -30.048 1.00 39.78 80 PRO A N 1
ATOM 614 C CA . PRO A 1 80 ? 9.825 24.538 -28.931 1.00 39.78 80 PRO A CA 1
ATOM 615 C C . PRO A 1 80 ? 8.477 23.953 -29.356 1.00 39.78 80 PRO A C 1
ATOM 617 O O . PRO A 1 80 ? 7.470 24.654 -29.433 1.00 39.78 80 PRO A O 1
ATOM 620 N N . THR A 1 81 ? 8.450 22.655 -29.655 1.00 38.75 81 THR A N 1
ATOM 621 C CA . THR A 1 81 ? 7.210 21.910 -29.874 1.00 38.75 81 THR A CA 1
ATOM 622 C C . THR A 1 81 ? 6.358 21.990 -28.614 1.00 38.75 81 THR A C 1
ATOM 624 O O . THR A 1 81 ? 6.595 21.284 -27.634 1.00 38.75 81 THR A O 1
ATOM 627 N N . LEU A 1 82 ? 5.366 22.878 -28.650 1.00 44.06 82 LEU A N 1
ATOM 628 C CA . LEU A 1 82 ? 4.328 23.008 -27.641 1.00 44.06 82 LEU A CA 1
ATOM 629 C C . LEU A 1 82 ? 3.521 21.711 -27.585 1.00 44.06 82 LEU A C 1
ATOM 631 O O . LEU A 1 82 ? 2.750 21.386 -28.492 1.00 44.06 82 LEU A O 1
ATOM 635 N N . LEU A 1 83 ? 3.736 20.951 -26.512 1.00 41.97 83 LEU A N 1
ATOM 636 C CA . LEU A 1 83 ? 2.970 19.756 -26.186 1.00 41.97 83 LEU A CA 1
ATOM 637 C C . LEU A 1 83 ? 1.495 20.135 -26.023 1.00 41.97 83 LEU A C 1
ATOM 639 O O . LEU A 1 83 ? 1.112 20.860 -25.105 1.00 41.97 83 LEU A O 1
ATOM 643 N N . LYS A 1 84 ? 0.660 19.647 -26.945 1.00 56.50 84 LYS A N 1
ATOM 644 C CA . LYS A 1 84 ? -0.794 19.795 -26.871 1.00 56.50 84 LYS A CA 1
ATOM 645 C C . LYS A 1 84 ? -1.320 18.931 -25.735 1.00 56.50 84 LYS A C 1
ATOM 647 O O . LYS A 1 84 ? -1.247 17.708 -25.810 1.00 56.50 84 LYS A O 1
ATOM 652 N N . TRP A 1 85 ? -1.888 19.581 -24.727 1.00 63.31 85 TRP A N 1
ATOM 653 C CA . TRP A 1 85 ? -2.579 18.907 -23.637 1.00 63.31 85 TRP A CA 1
ATOM 654 C C . TRP A 1 85 ? -3.808 18.177 -24.181 1.00 63.31 85 TRP A C 1
ATOM 656 O O . TRP A 1 85 ? -4.603 18.725 -24.952 1.00 63.31 85 TRP A O 1
ATOM 666 N N . THR A 1 86 ? -3.966 16.927 -23.777 1.00 79.19 86 THR A N 1
ATOM 667 C CA . THR A 1 86 ? -5.136 16.108 -24.076 1.00 79.19 86 THR A CA 1
ATOM 668 C C . THR A 1 86 ? -6.356 16.606 -23.286 1.00 79.19 86 THR A C 1
ATOM 670 O O . THR A 1 86 ? -6.211 17.181 -22.201 1.00 79.19 86 THR A O 1
ATOM 673 N N . PRO A 1 87 ? -7.593 16.364 -23.763 1.00 70.56 87 PRO A N 1
ATOM 674 C CA . PRO A 1 87 ? -8.804 16.704 -23.011 1.00 70.56 87 PRO A CA 1
ATOM 675 C C . PRO A 1 87 ? -8.819 16.129 -21.586 1.00 70.56 87 PRO A C 1
ATOM 677 O O . PRO A 1 87 ? -9.315 16.775 -20.667 1.00 70.56 87 PRO A O 1
ATOM 680 N N . SER A 1 88 ? -8.235 14.945 -21.385 1.00 53.97 88 SER A N 1
ATOM 681 C CA . SER A 1 88 ? -8.067 14.314 -20.072 1.00 53.97 88 SER A CA 1
ATOM 682 C C . SER A 1 88 ? -7.149 15.099 -19.137 1.00 53.97 88 SER A C 1
ATOM 684 O O . SER A 1 88 ? -7.465 15.232 -17.957 1.00 53.97 88 SER A O 1
ATOM 686 N N . GLU A 1 89 ? -6.048 15.659 -19.640 1.00 64.56 89 GLU A N 1
ATOM 687 C CA . GLU A 1 89 ? -5.122 16.451 -18.820 1.00 64.56 89 GLU A CA 1
ATOM 688 C C . GLU A 1 89 ? -5.733 17.800 -18.426 1.00 64.56 89 GLU A C 1
ATOM 690 O O . GLU A 1 89 ? -5.553 18.254 -17.298 1.00 64.56 89 GLU A O 1
ATOM 695 N N . LEU A 1 90 ? -6.542 18.403 -19.304 1.00 70.06 90 LEU A N 1
ATOM 696 C CA . LEU A 1 90 ? -7.302 19.612 -18.970 1.00 70.06 90 LEU A CA 1
ATOM 697 C C . LEU A 1 90 ? -8.360 19.350 -17.890 1.00 70.06 90 LEU A C 1
ATOM 699 O O . LEU A 1 90 ? -8.531 20.166 -16.984 1.00 70.06 90 LEU A O 1
ATOM 703 N N . VAL A 1 91 ? -9.045 18.204 -17.947 1.00 77.31 91 VAL A N 1
ATOM 704 C CA . VAL A 1 91 ? -9.991 17.794 -16.896 1.00 77.31 91 VAL A CA 1
ATOM 705 C C . VAL A 1 91 ? -9.258 17.531 -15.580 1.00 77.31 91 VAL A C 1
ATOM 707 O O . VAL A 1 91 ? -9.714 17.988 -14.533 1.00 77.31 91 VAL A O 1
ATOM 710 N N . ALA A 1 92 ? -8.105 16.858 -15.615 1.00 65.56 92 ALA A N 1
ATOM 711 C CA . ALA A 1 92 ? -7.289 16.619 -14.426 1.00 65.56 92 ALA A CA 1
ATOM 712 C C . ALA A 1 92 ? -6.821 17.934 -13.780 1.00 65.56 92 ALA A C 1
ATOM 714 O O . ALA A 1 92 ? -6.926 18.096 -12.564 1.00 65.56 92 ALA A O 1
ATOM 715 N N . LEU A 1 93 ? -6.385 18.904 -14.589 1.00 74.00 93 LEU A N 1
ATOM 716 C CA . LEU A 1 93 ? -5.985 20.227 -14.113 1.00 74.00 93 LEU A CA 1
ATOM 717 C C . LEU A 1 93 ? -7.164 20.997 -13.496 1.00 74.00 93 LEU A C 1
ATOM 719 O O . LEU A 1 93 ? -7.023 21.608 -12.437 1.00 74.00 93 LEU A O 1
ATOM 723 N N . ALA A 1 94 ? -8.347 20.929 -14.114 1.00 79.12 94 ALA A N 1
ATOM 724 C CA . ALA A 1 94 ? -9.557 21.550 -13.579 1.00 79.12 94 ALA A CA 1
ATOM 725 C C . ALA A 1 94 ? -9.971 20.940 -12.229 1.00 79.12 94 ALA A C 1
ATOM 727 O O . ALA A 1 94 ? -10.306 21.674 -11.297 1.00 79.12 94 ALA A O 1
ATOM 728 N N . LEU A 1 95 ? -9.900 19.612 -12.095 1.00 80.81 95 LEU A N 1
ATOM 729 C CA . LEU A 1 95 ? -10.178 18.918 -10.835 1.00 80.81 95 LEU A CA 1
ATOM 730 C C . LEU A 1 95 ? -9.158 19.276 -9.748 1.00 80.81 95 LEU A C 1
ATOM 732 O O . LEU A 1 95 ? -9.546 19.496 -8.601 1.00 80.81 95 LEU A O 1
ATOM 736 N N . GLN A 1 96 ? -7.877 19.394 -10.103 1.00 80.94 96 GLN A N 1
ATOM 737 C CA . GLN A 1 96 ? -6.830 19.805 -9.170 1.00 80.94 96 GLN A CA 1
ATOM 738 C C . GLN A 1 96 ? -7.061 21.230 -8.650 1.00 80.94 96 GLN A C 1
ATOM 740 O O . GLN A 1 96 ? -6.976 21.461 -7.445 1.00 80.94 96 GLN A O 1
ATOM 745 N N . ASN A 1 97 ? -7.423 22.170 -9.527 1.00 79.38 97 ASN A N 1
ATOM 746 C CA . ASN A 1 97 ? -7.763 23.533 -9.113 1.00 79.38 97 ASN A CA 1
ATOM 747 C C . ASN A 1 97 ? -8.987 23.556 -8.188 1.00 79.38 97 ASN A C 1
ATOM 749 O O . ASN A 1 97 ? -8.984 24.254 -7.177 1.00 79.38 97 ASN A O 1
ATOM 753 N N . HIS A 1 98 ? -10.009 22.751 -8.486 1.00 84.06 98 HIS A N 1
ATOM 754 C CA . HIS A 1 98 ? -11.207 22.678 -7.650 1.00 84.06 98 HIS A CA 1
ATOM 755 C C . HIS A 1 98 ? -10.911 22.084 -6.263 1.00 84.06 98 HIS A C 1
ATOM 757 O O . HIS A 1 98 ? -11.449 22.553 -5.262 1.00 84.06 98 HIS A O 1
ATOM 763 N N . LYS A 1 99 ? -10.012 21.095 -6.179 1.00 89.00 99 LYS A N 1
ATOM 764 C CA . LYS A 1 99 ? -9.551 20.538 -4.902 1.00 89.00 99 LYS A CA 1
ATOM 765 C C . LYS A 1 99 ? -8.885 21.604 -4.027 1.00 89.00 99 LYS A C 1
ATOM 767 O O . LYS A 1 99 ? -9.230 21.716 -2.854 1.00 89.00 99 LYS A O 1
ATOM 772 N N . VAL A 1 100 ? -7.969 22.389 -4.597 1.00 87.94 100 VAL A N 1
ATOM 773 C CA . VAL A 1 100 ? -7.270 23.467 -3.874 1.00 87.94 100 VAL A CA 1
ATOM 774 C C . VAL A 1 100 ? -8.263 24.503 -3.342 1.00 87.94 100 VAL A C 1
ATOM 776 O O . VAL A 1 100 ? -8.144 24.948 -2.201 1.00 87.94 100 VAL A O 1
ATOM 779 N N . GLU A 1 101 ? -9.280 24.848 -4.132 1.00 89.81 101 GLU A N 1
ATOM 780 C CA . GLU A 1 101 ? -10.319 25.788 -3.704 1.00 89.81 101 GLU A CA 1
ATOM 781 C C . GLU A 1 101 ? -11.160 25.234 -2.543 1.00 89.81 101 GLU A C 1
ATOM 783 O O . GLU A 1 101 ? -11.453 25.939 -1.576 1.00 89.81 101 GLU A O 1
ATOM 788 N N . LEU A 1 102 ? -11.496 23.944 -2.589 1.00 91.44 102 LEU A N 1
ATOM 789 C CA . LEU A 1 102 ? -12.266 23.288 -1.535 1.00 91.44 102 LEU A CA 1
ATOM 790 C C . LEU A 1 102 ? -11.480 23.203 -0.215 1.00 91.44 102 LEU A C 1
ATOM 792 O O . LEU A 1 102 ? -12.039 23.451 0.855 1.00 91.44 102 LEU A O 1
ATOM 796 N N . GLU A 1 103 ? -10.176 22.926 -0.281 1.00 89.56 103 GLU A N 1
ATOM 797 C CA . GLU A 1 103 ? -9.281 22.958 0.884 1.00 89.56 103 GLU A CA 1
ATOM 798 C C . GLU A 1 103 ? -9.182 24.371 1.481 1.00 89.56 103 GLU A C 1
ATOM 800 O O . GLU A 1 103 ? -9.259 24.543 2.702 1.00 89.56 103 GLU A O 1
ATOM 805 N N . ARG A 1 104 ? -9.088 25.401 0.631 1.00 93.25 104 ARG A N 1
ATOM 806 C CA . ARG A 1 104 ? -9.078 26.804 1.063 1.00 93.25 104 ARG A CA 1
ATOM 807 C C . ARG A 1 104 ? -10.367 27.179 1.796 1.00 93.25 104 ARG A C 1
ATOM 809 O O . ARG A 1 104 ? -10.315 27.817 2.848 1.00 93.25 104 ARG A O 1
ATOM 816 N N . MET A 1 105 ? -11.511 26.735 1.283 1.00 92.25 105 MET A N 1
ATOM 817 C CA . MET A 1 105 ? -12.814 26.959 1.908 1.00 92.25 105 MET A CA 1
ATOM 818 C C . MET A 1 105 ? -12.913 26.264 3.276 1.00 92.25 105 MET A C 1
ATOM 820 O O . MET A 1 105 ? -13.344 26.874 4.255 1.00 92.25 105 MET A O 1
ATOM 824 N N . GLN A 1 106 ? -12.445 25.015 3.392 1.00 92.25 106 GLN A N 1
ATOM 825 C CA . GLN A 1 106 ? -12.408 24.303 4.676 1.00 92.25 106 GLN A CA 1
ATOM 826 C C . GLN A 1 106 ? -11.530 25.003 5.718 1.00 92.25 106 GLN A C 1
ATOM 828 O O . GLN A 1 106 ? -11.907 25.068 6.893 1.00 92.25 106 GLN A O 1
ATOM 833 N N . GLN A 1 107 ? -10.382 25.551 5.313 1.00 90.81 107 GLN A N 1
ATOM 834 C CA . GLN A 1 107 ? -9.521 26.318 6.216 1.00 90.81 107 GLN A CA 1
ATOM 835 C C . GLN A 1 107 ? -10.214 27.585 6.728 1.00 90.81 107 GLN A C 1
ATOM 837 O O . GLN A 1 107 ? -10.087 27.913 7.908 1.00 90.81 107 GLN A O 1
ATOM 842 N N . GLN A 1 108 ? -10.991 28.270 5.883 1.00 91.75 108 GLN A N 1
ATOM 843 C CA . GLN A 1 108 ? -11.769 29.436 6.310 1.00 91.75 108 GLN A CA 1
ATOM 844 C C . GLN A 1 108 ? -12.820 29.073 7.366 1.00 91.75 108 GLN A C 1
ATOM 846 O O . GLN A 1 108 ? -12.938 29.782 8.366 1.00 91.75 108 GLN A O 1
ATOM 851 N N . TYR A 1 109 ? -13.530 27.952 7.202 1.00 87.69 109 TYR A N 1
ATOM 852 C CA . TYR A 1 109 ? -14.494 27.485 8.206 1.00 87.69 109 TYR A CA 1
ATOM 853 C C . TYR A 1 109 ? -13.837 27.193 9.559 1.00 87.69 109 TYR A C 1
ATOM 855 O O . TYR A 1 109 ? -14.370 27.587 10.598 1.00 87.69 109 TYR A O 1
ATOM 863 N N . HIS A 1 110 ? -12.657 26.568 9.560 1.00 85.62 110 HIS A N 1
ATOM 864 C CA . HIS A 1 110 ? -11.921 26.307 10.799 1.00 85.62 110 HIS A CA 1
ATOM 865 C C . HIS A 1 110 ? -11.502 27.603 11.499 1.00 85.62 110 HIS A C 1
ATOM 867 O O . HIS A 1 110 ? -11.643 27.710 12.711 1.00 85.62 110 HIS A O 1
ATOM 873 N N . GLN A 1 111 ? -11.045 28.615 10.757 1.00 85.38 111 GLN A N 1
ATOM 874 C CA . GLN A 1 111 ? -10.662 29.902 11.349 1.00 85.38 111 GLN A CA 1
ATOM 875 C C . GLN A 1 111 ? -11.857 30.649 11.959 1.00 85.38 111 GLN A C 1
ATOM 877 O O . GLN A 1 111 ? -11.709 31.287 13.001 1.00 85.38 111 GLN A O 1
ATOM 882 N N . GLN A 1 112 ? -13.044 30.548 11.354 1.00 84.25 112 GLN A N 1
ATOM 883 C CA . GLN A 1 112 ? -14.261 31.158 11.899 1.00 84.25 112 GLN A CA 1
ATOM 884 C C . GLN A 1 112 ? -14.753 30.454 13.170 1.00 84.25 112 GLN A C 1
ATOM 886 O O . GLN A 1 112 ? -15.212 31.123 14.094 1.00 84.25 112 GLN A O 1
ATOM 891 N N . ALA A 1 113 ? -14.620 29.127 13.253 1.00 75.75 113 ALA A N 1
ATOM 892 C CA . ALA A 1 113 ? -15.035 28.360 14.428 1.00 75.75 113 ALA A CA 1
ATOM 893 C C . ALA A 1 113 ? -14.200 28.687 15.682 1.00 75.75 113 ALA A C 1
ATOM 895 O O . ALA A 1 113 ? -14.729 28.712 16.792 1.00 75.75 113 ALA A O 1
ATOM 896 N N . THR A 1 114 ? -12.911 28.988 15.518 1.00 73.19 114 THR A N 1
ATOM 897 C CA . THR A 1 114 ? -11.996 29.270 16.639 1.00 73.19 114 THR A CA 1
ATOM 898 C C . THR A 1 114 ? -12.080 30.716 17.146 1.00 73.19 114 THR A C 1
ATOM 900 O O . THR A 1 114 ? -11.542 31.033 18.203 1.00 73.19 114 THR A O 1
ATOM 903 N N . ALA A 1 115 ? -12.758 31.609 16.420 1.00 60.59 115 ALA A N 1
ATOM 904 C CA . ALA A 1 115 ? -12.800 33.042 16.712 1.00 60.59 115 ALA A CA 1
ATOM 905 C C . ALA A 1 115 ? -13.999 33.484 17.577 1.00 60.59 115 ALA A C 1
ATOM 907 O O . ALA A 1 115 ? -14.339 34.668 17.584 1.00 60.59 115 ALA A O 1
ATOM 908 N N . VAL A 1 116 ? -14.651 32.579 18.318 1.00 62.88 116 VAL A N 1
ATOM 909 C CA . VAL A 1 116 ? -15.684 32.968 19.295 1.00 62.88 116 VAL A CA 1
ATOM 910 C C . VAL A 1 116 ? -14.994 33.620 20.505 1.00 62.88 116 VAL A C 1
ATOM 912 O O . VAL A 1 116 ? -14.299 32.926 21.248 1.00 62.88 116 VAL A O 1
ATOM 915 N N . PRO A 1 117 ? -15.158 34.934 20.757 1.00 55.16 117 PRO A N 1
ATOM 916 C CA . PRO A 1 117 ? -14.494 35.592 21.871 1.00 55.16 117 PRO A CA 1
ATOM 917 C C . PRO A 1 117 ? -15.215 35.223 23.166 1.00 55.16 117 PRO A C 1
ATOM 919 O O . PRO A 1 117 ? -16.384 35.567 23.361 1.00 55.16 117 PRO A O 1
ATOM 922 N N . THR A 1 118 ? -14.510 34.558 24.080 1.00 56.06 118 THR A N 1
ATOM 923 C CA . THR A 1 118 ? -14.970 34.317 25.448 1.00 56.06 118 THR A CA 1
ATOM 924 C C . THR A 1 118 ? -15.130 35.666 26.148 1.00 56.06 118 THR A C 1
ATOM 926 O O . THR A 1 118 ? -14.179 36.254 26.665 1.00 56.06 118 THR A O 1
ATOM 929 N N . ARG A 1 119 ? -16.348 36.211 26.120 1.00 52.56 119 ARG A N 1
ATOM 930 C CA . ARG A 1 119 ? -16.697 37.449 26.815 1.00 52.56 119 ARG A CA 1
ATOM 931 C C . ARG A 1 119 ? -16.635 37.168 28.317 1.00 52.56 119 ARG A C 1
ATOM 933 O O . ARG A 1 119 ? -17.542 36.570 28.884 1.00 52.56 119 ARG A O 1
ATOM 940 N N . SER A 1 120 ? -15.515 37.554 28.924 1.00 48.97 120 SER A N 1
ATOM 941 C CA . SER A 1 120 ? -15.205 37.388 30.345 1.00 48.97 120 SER A CA 1
ATOM 942 C C . SER A 1 120 ? -16.326 37.953 31.224 1.00 48.97 120 SER A C 1
ATOM 944 O O . SER A 1 120 ? -16.559 39.165 31.265 1.00 48.97 120 SER A O 1
ATOM 946 N N . LEU A 1 121 ? -17.052 37.063 31.905 1.00 51.66 121 LEU A N 1
ATOM 947 C CA . LEU A 1 121 ? -17.997 37.428 32.954 1.00 51.66 121 LEU A CA 1
ATOM 948 C C . LEU A 1 121 ? -17.199 37.788 34.211 1.00 51.66 121 LEU A C 1
ATOM 950 O O . LEU A 1 121 ? -16.529 36.957 34.818 1.00 51.66 121 LEU A O 1
ATOM 954 N N . LYS A 1 122 ? -17.269 39.069 34.569 1.00 56.84 122 LYS A N 1
ATOM 955 C CA . LYS A 1 122 ? -16.628 39.688 35.730 1.00 56.84 122 LYS A CA 1
ATOM 956 C C . LYS A 1 122 ? -17.130 39.039 37.037 1.00 56.84 122 LYS A C 1
ATOM 958 O O . LYS A 1 122 ? -18.336 39.084 37.283 1.00 56.84 122 LYS A O 1
ATOM 963 N N . PRO A 1 123 ? -16.258 38.468 37.890 1.00 48.59 123 PRO A N 1
ATOM 964 C CA . PRO A 1 123 ? -16.682 37.852 39.142 1.00 48.59 123 PRO A CA 1
ATOM 965 C C . PRO A 1 123 ? -17.059 38.906 40.196 1.00 48.59 123 PRO A C 1
ATOM 967 O O . PRO A 1 123 ? -16.374 39.912 40.386 1.00 48.59 123 PRO A O 1
ATOM 970 N N . ARG A 1 124 ? -18.181 38.655 40.875 1.00 48.97 124 ARG A N 1
ATOM 971 C CA . ARG A 1 124 ? -18.714 39.424 42.008 1.00 48.97 124 ARG A CA 1
ATOM 972 C C . ARG A 1 124 ? -18.008 38.972 43.300 1.00 48.97 124 ARG A C 1
ATOM 974 O O . ARG A 1 124 ? -17.924 37.766 43.517 1.00 48.97 124 ARG A O 1
ATOM 981 N N . PRO A 1 125 ? -17.524 39.879 44.166 1.00 53.62 125 PRO A N 1
ATOM 982 C CA . PRO A 1 125 ? -16.883 39.492 45.420 1.00 53.62 125 PRO A CA 1
ATOM 983 C C . PRO A 1 125 ? -17.941 39.117 46.467 1.00 53.62 125 PRO A C 1
ATOM 985 O O . PRO A 1 125 ? -18.942 39.817 46.628 1.00 53.62 125 PRO A O 1
ATOM 988 N N . THR A 1 126 ? -17.742 38.012 47.185 1.00 44.03 126 THR A N 1
ATOM 989 C CA . THR A 1 126 ? -18.556 37.645 48.355 1.00 44.03 126 THR A CA 1
ATOM 990 C C . THR A 1 126 ? -17.652 37.119 49.471 1.00 44.03 126 THR A C 1
ATOM 992 O O . THR A 1 126 ? -17.180 35.992 49.446 1.00 44.03 126 THR A O 1
ATOM 995 N N . THR A 1 127 ? -17.350 38.048 50.374 1.00 42.97 127 THR A N 1
ATOM 996 C CA . THR A 1 127 ? -17.237 37.988 51.839 1.00 42.97 127 THR A CA 1
ATOM 997 C C . THR A 1 127 ? -17.188 36.611 52.538 1.00 42.97 127 THR A C 1
ATOM 999 O O . THR A 1 127 ? -18.179 35.889 52.583 1.00 42.97 127 THR A O 1
ATOM 1002 N N . THR A 1 128 ? -16.043 36.339 53.180 1.00 46.28 128 THR A N 1
ATOM 1003 C CA . THR A 1 128 ? -15.756 35.404 54.303 1.00 46.28 128 THR A CA 1
ATOM 1004 C C . THR A 1 128 ? -16.593 35.734 55.558 1.00 46.28 128 THR A C 1
ATOM 1006 O O . THR A 1 128 ? -16.942 36.910 55.690 1.00 46.28 128 THR A O 1
ATOM 1009 N N . PRO A 1 129 ? -16.885 34.818 56.528 1.00 54.72 129 PRO A N 1
ATOM 1010 C CA . PRO A 1 129 ? -15.899 34.268 57.502 1.00 54.72 129 PRO A CA 1
ATOM 1011 C C . PRO A 1 129 ? -16.288 32.844 58.076 1.00 54.72 129 PRO A C 1
ATOM 1013 O O . PRO A 1 129 ? -16.985 32.126 57.369 1.00 54.72 129 PRO A O 1
ATOM 1016 N N . PRO A 1 130 ? -15.878 32.375 59.291 1.00 60.88 130 PRO A N 1
ATOM 1017 C CA . PRO A 1 130 ? -14.643 31.612 59.585 1.00 60.88 130 PRO A CA 1
ATOM 1018 C C . PRO A 1 130 ? -14.828 30.281 60.398 1.00 60.88 130 PRO A C 1
ATOM 1020 O O . PRO A 1 130 ? -15.907 30.019 60.914 1.00 60.88 130 PRO A O 1
ATOM 1023 N N . HIS A 1 131 ? -13.712 29.553 60.645 1.00 43.94 131 HIS A N 1
ATOM 1024 C CA . HIS A 1 131 ? -13.455 28.576 61.753 1.00 43.94 131 HIS A CA 1
ATOM 1025 C C . HIS A 1 131 ? -14.186 27.196 61.668 1.00 43.94 131 HIS A C 1
ATOM 1027 O O . HIS A 1 131 ? -15.362 27.163 61.351 1.00 43.94 131 HIS A O 1
ATOM 1033 N N . VAL A 1 132 ? -13.618 25.987 61.891 1.00 42.56 132 VAL A N 1
ATOM 1034 C CA . VAL A 1 132 ? -12.860 25.420 63.039 1.00 42.56 132 VAL A CA 1
ATOM 1035 C C . VAL A 1 132 ? -12.095 24.113 62.653 1.00 42.56 132 VAL A C 1
ATOM 1037 O O . VAL A 1 132 ? -12.689 23.218 62.070 1.00 42.56 132 VAL A O 1
ATOM 1040 N N . VAL A 1 133 ? -10.782 24.066 62.959 1.00 51.34 133 VAL A N 1
ATOM 1041 C CA . VAL A 1 133 ? -9.894 23.073 63.667 1.00 51.34 133 VAL A CA 1
ATOM 1042 C C . VAL A 1 133 ? -10.267 21.545 63.703 1.00 51.34 133 VAL A C 1
ATOM 1044 O O . VAL A 1 133 ? -11.447 21.216 63.733 1.00 51.34 133 VAL A O 1
ATOM 1047 N N . PRO A 1 134 ? -9.281 20.598 63.730 1.00 66.69 134 PRO A N 1
ATOM 1048 C CA . PRO A 1 134 ? -9.333 19.249 63.136 1.00 66.69 134 PRO A CA 1
ATOM 1049 C C . PRO A 1 134 ? -9.406 18.089 64.156 1.00 66.69 134 PRO A C 1
ATOM 1051 O O . PRO A 1 134 ? -9.227 18.313 65.349 1.00 66.69 134 PRO A O 1
ATOM 1054 N N . LEU A 1 135 ? -9.539 16.837 63.685 1.00 43.12 135 LEU A N 1
ATOM 1055 C CA . LEU A 1 135 ? -9.160 15.631 64.446 1.00 43.12 135 LEU A CA 1
ATOM 1056 C C . LEU A 1 135 ? -8.918 14.406 63.538 1.00 43.12 135 LEU A C 1
ATOM 1058 O O . LEU A 1 135 ? -9.820 13.950 62.839 1.00 43.12 135 LEU A O 1
ATOM 1062 N N . SER A 1 136 ? -7.697 13.866 63.606 1.00 57.50 136 SER A N 1
ATOM 1063 C CA . SER A 1 136 ? -7.358 12.468 63.282 1.00 57.50 136 SER A CA 1
ATOM 1064 C C . SER A 1 136 ? -7.763 11.542 64.440 1.00 57.50 136 SER A C 1
ATOM 1066 O O . SER A 1 136 ? -7.841 12.003 65.580 1.00 57.50 136 SER A O 1
ATOM 1068 N N . PRO A 1 137 ? -7.979 10.241 64.181 1.00 58.03 137 PRO A N 1
ATOM 1069 C CA . PRO A 1 137 ? -7.029 9.221 64.671 1.00 58.03 137 PRO A CA 1
ATOM 1070 C C . PRO A 1 137 ? -6.822 8.091 63.632 1.00 58.03 137 PRO A C 1
ATOM 1072 O O . PRO A 1 137 ? -7.753 7.674 62.955 1.00 58.03 137 PRO A O 1
ATOM 1075 N N . GLN A 1 138 ? -5.593 7.701 63.285 1.00 48.84 138 GLN A N 1
ATOM 1076 C CA . GLN A 1 138 ? -4.757 6.686 63.953 1.00 48.84 138 GLN A CA 1
ATOM 1077 C C . GLN A 1 138 ? -5.497 5.368 64.268 1.00 48.84 138 GLN A C 1
ATOM 1079 O O . GLN A 1 138 ? -6.171 5.263 65.287 1.00 48.84 138 GLN A O 1
ATOM 1084 N N . VAL A 1 139 ? -5.309 4.352 63.412 1.00 54.00 139 VAL A N 1
ATOM 1085 C CA . VAL A 1 139 ? -5.491 2.930 63.750 1.00 54.00 139 VAL A CA 1
ATOM 1086 C C . VAL A 1 139 ? -4.283 2.142 63.234 1.00 54.00 139 VAL A C 1
ATOM 1088 O O . VAL A 1 139 ? -3.792 2.356 62.128 1.00 54.00 139 VAL A O 1
ATOM 1091 N N . GLU A 1 140 ? -3.794 1.309 64.139 1.00 58.91 140 GLU A N 1
ATOM 1092 C CA . GLU A 1 140 ? -2.540 0.564 64.231 1.00 58.91 140 GLU A CA 1
ATOM 1093 C C . GLU A 1 140 ? -2.562 -0.773 63.443 1.00 58.91 140 GLU A C 1
ATOM 1095 O O . GLU A 1 140 ? -3.647 -1.250 63.097 1.00 58.91 140 GLU A O 1
ATOM 1100 N N . PRO A 1 141 ? -1.398 -1.387 63.129 1.00 60.78 141 PRO A N 1
ATOM 1101 C CA . PRO A 1 141 ? -1.293 -2.584 62.294 1.00 60.78 141 PRO A CA 1
ATOM 1102 C C . PRO A 1 141 ? -1.287 -3.891 63.111 1.00 60.78 141 PRO A C 1
ATOM 1104 O O . PRO A 1 141 ? -0.850 -3.913 64.259 1.00 60.78 141 PRO A O 1
ATOM 1107 N N . LEU A 1 142 ? -1.693 -5.008 62.492 1.00 52.72 142 LEU A N 1
ATOM 1108 C CA . LEU A 1 142 ? -1.529 -6.367 63.036 1.00 52.72 142 LEU A CA 1
ATOM 1109 C C . LEU A 1 142 ? -0.715 -7.282 62.082 1.00 52.72 142 LEU A C 1
ATOM 1111 O O . LEU A 1 142 ? -0.684 -7.016 60.879 1.00 52.72 142 LEU A O 1
ATOM 1115 N N . PRO A 1 143 ? -0.026 -8.316 62.621 1.00 67.31 143 PRO A N 1
ATOM 1116 C CA . PRO A 1 143 ? 1.211 -8.909 62.088 1.00 67.31 143 PRO A CA 1
ATOM 1117 C C . PRO A 1 143 ? 0.987 -10.309 61.427 1.00 67.31 143 PRO A C 1
ATOM 1119 O O . PRO A 1 143 ? -0.164 -10.703 61.235 1.00 67.31 143 PRO A O 1
ATOM 1122 N N . PRO A 1 144 ? 2.049 -11.061 61.033 1.00 65.00 144 PRO A N 1
ATOM 1123 C CA . PRO A 1 144 ? 1.993 -12.126 60.025 1.00 65.00 144 PRO A CA 1
ATOM 1124 C C . PRO A 1 144 ? 1.840 -13.548 60.604 1.00 65.00 144 PRO A C 1
ATOM 1126 O O . PRO A 1 144 ? 2.376 -13.863 61.663 1.00 65.00 144 PRO A O 1
ATOM 1129 N N . GLN A 1 145 ? 1.195 -14.439 59.847 1.00 47.78 145 GLN A N 1
ATOM 1130 C CA . GLN A 1 145 ? 1.218 -15.907 59.983 1.00 47.78 145 GLN A CA 1
ATOM 1131 C C . GLN A 1 145 ? 0.814 -16.505 58.628 1.00 47.78 145 GLN A C 1
ATOM 1133 O O . GLN A 1 145 ? -0.042 -15.934 57.964 1.00 47.78 145 GLN A O 1
ATOM 1138 N N . ALA A 1 146 ? 1.247 -17.664 58.151 1.00 47.75 146 ALA A N 1
ATOM 1139 C CA . ALA A 1 146 ? 2.376 -18.565 58.353 1.00 47.75 146 ALA A CA 1
ATOM 1140 C C . ALA A 1 146 ? 2.211 -19.586 57.205 1.00 47.75 146 ALA A C 1
ATOM 1142 O O . ALA A 1 146 ? 1.081 -19.956 56.877 1.00 47.75 146 ALA A O 1
ATOM 1143 N N . GLU A 1 147 ? 3.303 -20.014 56.579 1.00 53.69 147 GLU A N 1
ATOM 1144 C CA . GLU A 1 147 ? 3.291 -21.095 55.586 1.00 53.69 147 GLU A CA 1
ATOM 1145 C C . GLU A 1 147 ? 2.831 -22.427 56.206 1.00 53.69 147 GLU A C 1
ATOM 1147 O O . GLU A 1 147 ? 3.006 -22.655 57.408 1.00 53.69 147 GLU A O 1
ATOM 1152 N N . PRO A 1 148 ? 2.340 -23.357 55.374 1.00 58.12 148 PRO A N 1
ATOM 1153 C CA . PRO A 1 148 ? 3.039 -24.636 55.352 1.00 58.12 148 PRO A CA 1
ATOM 1154 C C . PRO A 1 148 ? 3.337 -25.141 53.938 1.00 58.12 148 PRO A C 1
ATOM 1156 O O . PRO A 1 148 ? 2.496 -25.146 53.040 1.00 58.12 148 PRO A O 1
ATOM 1159 N N . SER A 1 149 ? 4.567 -25.627 53.798 1.00 52.19 149 SER A N 1
ATOM 1160 C CA . SER A 1 149 ? 5.064 -26.460 52.711 1.00 52.19 149 SER A CA 1
ATOM 1161 C C . SER A 1 149 ? 4.339 -27.812 52.625 1.00 52.19 149 SER A C 1
ATOM 1163 O O . SER A 1 149 ? 4.167 -28.477 53.643 1.00 52.19 149 SER A O 1
ATOM 1165 N N . ALA A 1 150 ? 4.020 -28.246 51.402 1.00 47.69 150 ALA A N 1
ATOM 1166 C CA . ALA A 1 150 ? 4.002 -29.634 50.898 1.00 47.69 150 ALA A CA 1
ATOM 1167 C C . ALA A 1 150 ? 3.625 -29.536 49.399 1.00 47.69 150 ALA A C 1
ATOM 1169 O O . ALA A 1 150 ? 2.556 -29.030 49.085 1.00 47.69 150 ALA A O 1
ATOM 1170 N N . LEU A 1 151 ? 4.481 -29.770 48.396 1.00 52.06 151 LEU A N 1
ATOM 1171 C CA . LEU A 1 151 ? 5.171 -31.014 48.026 1.00 52.06 151 LEU A CA 1
ATOM 1172 C C . LEU A 1 151 ? 4.204 -32.212 47.943 1.00 52.06 151 LEU A C 1
ATOM 1174 O O . LEU A 1 151 ? 4.073 -32.959 48.904 1.00 52.06 151 LEU A O 1
ATOM 1178 N N . MET A 1 152 ? 3.529 -32.390 46.800 1.00 42.41 152 MET A N 1
ATOM 1179 C CA . MET A 1 152 ? 3.781 -33.493 45.853 1.00 42.41 152 MET A CA 1
ATOM 1180 C C . MET A 1 152 ? 2.663 -33.640 44.802 1.00 42.41 152 MET A C 1
ATOM 1182 O O . MET A 1 152 ? 1.493 -33.712 45.148 1.00 42.41 152 MET A O 1
ATOM 1186 N N . ASN A 1 153 ? 3.125 -33.715 43.547 1.00 44.22 153 ASN A N 1
ATOM 1187 C CA . ASN A 1 153 ? 2.694 -34.553 42.418 1.00 44.22 153 ASN A CA 1
ATOM 1188 C C . ASN A 1 153 ? 1.218 -34.536 41.972 1.00 44.22 153 ASN A C 1
ATOM 1190 O O . ASN A 1 153 ? 0.327 -34.911 42.719 1.00 44.22 153 ASN A O 1
ATOM 1194 N N . ASP A 1 154 ? 0.957 -34.225 40.701 1.00 34.94 154 ASP A N 1
ATOM 1195 C CA . ASP A 1 154 ? 0.930 -35.248 39.643 1.00 34.94 154 ASP A CA 1
ATOM 1196 C C . ASP A 1 154 ? 0.674 -34.616 38.266 1.00 34.94 154 ASP A C 1
ATOM 1198 O O . ASP A 1 154 ? 0.055 -33.559 38.132 1.00 34.94 154 ASP A O 1
ATOM 1202 N N . ASP A 1 155 ? 1.214 -35.287 37.252 1.00 44.78 155 ASP A N 1
ATOM 1203 C CA . ASP A 1 155 ? 1.093 -35.016 35.826 1.00 44.78 155 ASP A CA 1
ATOM 1204 C C . ASP A 1 155 ? -0.331 -34.640 35.384 1.00 44.78 155 ASP A C 1
ATOM 1206 O O . ASP A 1 155 ? -1.239 -35.472 35.364 1.00 44.78 155 ASP A O 1
ATOM 1210 N N . ILE A 1 156 ? -0.506 -33.405 34.905 1.00 40.66 156 ILE A N 1
ATOM 1211 C CA . ILE A 1 156 ? -1.617 -33.061 34.016 1.00 40.66 156 ILE A CA 1
ATOM 1212 C C . ILE A 1 156 ? -1.029 -32.547 32.706 1.00 40.66 156 ILE A C 1
ATOM 1214 O O . ILE A 1 156 ? -0.633 -31.391 32.560 1.00 40.66 156 ILE A O 1
ATOM 1218 N N . VAL A 1 157 ? -0.994 -33.455 31.735 1.00 49.75 157 VAL A N 1
ATOM 1219 C CA . VAL A 1 157 ? -0.924 -33.146 30.310 1.00 49.75 157 VAL A CA 1
ATOM 1220 C C . VAL A 1 157 ? -2.172 -32.332 29.960 1.00 49.75 157 VAL A C 1
ATOM 1222 O O . VAL A 1 157 ? -3.247 -32.896 29.783 1.00 49.75 157 VAL A O 1
ATOM 1225 N N . ILE A 1 158 ? -2.041 -31.008 29.864 1.00 39.88 158 ILE A N 1
ATOM 1226 C CA . ILE A 1 158 ? -3.004 -30.164 29.148 1.00 39.88 158 ILE A CA 1
ATOM 1227 C C . ILE A 1 158 ? -2.327 -29.723 27.855 1.00 39.88 158 ILE A C 1
ATOM 1229 O O . ILE A 1 158 ? -1.621 -28.718 27.791 1.00 39.88 158 ILE A O 1
ATOM 1233 N N . GLN A 1 159 ? -2.522 -30.535 26.818 1.00 47.78 159 GLN A N 1
ATOM 1234 C CA . GLN A 1 159 ? -2.591 -30.025 25.457 1.00 47.78 159 GLN A CA 1
ATOM 1235 C C . GLN A 1 159 ? -3.845 -29.153 25.378 1.00 47.78 159 GLN A C 1
ATOM 1237 O O . GLN A 1 159 ? -4.928 -29.672 25.137 1.00 47.78 159 GLN A O 1
ATOM 1242 N N . ASP A 1 160 ? -3.702 -27.847 25.588 1.00 36.06 160 ASP A N 1
ATOM 1243 C CA . ASP A 1 160 ? -4.670 -26.888 25.061 1.00 36.06 160 ASP A CA 1
ATOM 1244 C C . ASP A 1 160 ? -4.055 -26.267 23.812 1.00 36.06 160 ASP A C 1
ATOM 1246 O O . ASP A 1 160 ? -3.388 -25.231 23.807 1.00 36.06 160 ASP A O 1
ATOM 1250 N N . GLU A 1 161 ? -4.253 -27.005 22.726 1.00 46.19 161 GLU A N 1
ATOM 1251 C CA . GLU A 1 161 ? -4.285 -26.478 21.378 1.00 46.19 161 GLU A CA 1
ATOM 1252 C C . GLU A 1 161 ? -5.377 -25.402 21.354 1.00 46.19 161 GLU A C 1
ATOM 1254 O O . GLU A 1 161 ? -6.566 -25.696 21.252 1.00 46.19 161 GLU A O 1
ATOM 1259 N N . ALA A 1 162 ? -4.975 -24.141 21.536 1.00 40.91 162 ALA A N 1
ATOM 1260 C CA . ALA A 1 162 ? -5.873 -23.002 21.458 1.00 40.91 162 ALA A CA 1
ATOM 1261 C C . ALA A 1 162 ? -6.459 -22.921 20.041 1.00 40.91 162 ALA A C 1
ATOM 1263 O O . ALA A 1 162 ? -5.893 -22.317 19.128 1.00 40.91 162 ALA A O 1
ATOM 1264 N N . THR A 1 163 ? -7.617 -23.551 19.865 1.00 44.25 163 THR A N 1
ATOM 1265 C CA . THR A 1 163 ? -8.515 -23.336 18.737 1.00 44.25 163 THR A CA 1
ATOM 1266 C C . THR A 1 163 ? -8.765 -21.836 18.582 1.00 44.25 163 THR A C 1
ATOM 1268 O O . THR A 1 163 ? -9.142 -21.186 19.563 1.00 44.25 163 THR A O 1
ATOM 1271 N N . PRO A 1 164 ? -8.614 -21.255 17.379 1.00 47.19 164 PRO A N 1
ATOM 1272 C CA . PRO A 1 164 ? -9.019 -19.882 17.151 1.00 47.19 164 PRO A CA 1
ATOM 1273 C C . PRO A 1 164 ? -10.541 -19.835 17.271 1.00 47.19 164 PRO A C 1
ATOM 1275 O O . PRO A 1 164 ? -11.254 -20.336 16.401 1.00 47.19 164 PRO A O 1
ATOM 1278 N N . ILE A 1 165 ? -11.047 -19.238 18.348 1.00 45.22 165 ILE A N 1
ATOM 1279 C CA . ILE A 1 165 ? -12.459 -18.881 18.483 1.00 45.22 165 ILE A CA 1
ATOM 1280 C C . ILE A 1 165 ? -12.709 -17.724 17.507 1.00 45.22 165 ILE A C 1
ATOM 1282 O O . ILE A 1 165 ? -12.713 -16.550 17.863 1.00 45.22 165 ILE A O 1
ATOM 1286 N N . GLN A 1 166 ? -12.840 -18.057 16.227 1.00 53.84 166 GLN A N 1
ATOM 1287 C CA . GLN A 1 166 ? -13.369 -17.173 15.204 1.00 53.84 166 GLN A CA 1
ATOM 1288 C C . GLN A 1 166 ? -14.883 -17.242 15.296 1.00 53.84 166 GLN A C 1
ATOM 1290 O O . GLN A 1 166 ? -15.473 -18.181 14.772 1.00 53.84 166 GLN A O 1
ATOM 1295 N N . SER A 1 167 ? -15.495 -16.285 15.990 1.00 53.72 167 SER A N 1
ATOM 1296 C CA . SER A 1 167 ? -16.824 -15.731 15.680 1.00 53.72 167 SER A CA 1
ATOM 1297 C C . SER A 1 167 ? -17.189 -14.704 16.745 1.00 53.72 167 SER A C 1
ATOM 1299 O O . SER A 1 167 ? -18.065 -14.913 17.581 1.00 53.72 167 SER A O 1
ATOM 1301 N N . THR A 1 168 ? -16.501 -13.574 16.723 1.00 51.47 168 THR A N 1
ATOM 1302 C CA . THR A 1 168 ? -17.013 -12.346 17.320 1.00 51.47 168 THR A CA 1
ATOM 1303 C C . THR A 1 168 ? -16.989 -11.310 16.213 1.00 51.47 168 THR A C 1
ATOM 1305 O O . THR A 1 168 ? -15.918 -10.964 15.721 1.00 51.47 168 THR A O 1
ATOM 1308 N N . ASP A 1 169 ? -18.176 -10.854 15.798 1.00 81.81 169 ASP A N 1
ATOM 1309 C CA . ASP A 1 169 ? -18.410 -9.780 14.814 1.00 81.81 169 ASP A CA 1
ATOM 1310 C C . ASP A 1 169 ? -17.921 -8.414 15.336 1.00 81.81 169 ASP A C 1
ATOM 1312 O O . ASP A 1 169 ? -18.581 -7.383 15.202 1.00 81.81 169 ASP A O 1
ATOM 1316 N N . ASP A 1 170 ? -16.776 -8.389 16.010 1.00 87.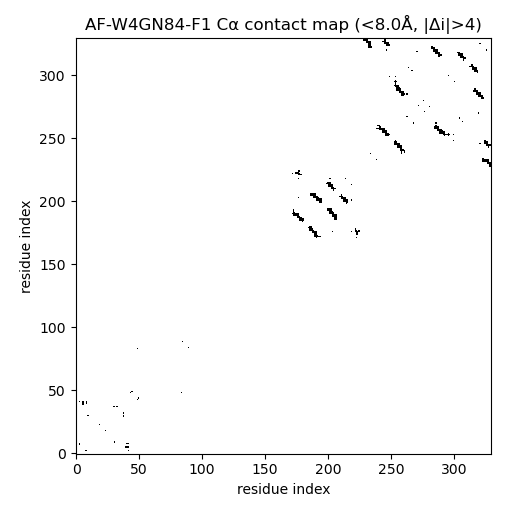56 170 ASP A N 1
ATOM 1317 C CA . ASP A 1 170 ? -16.148 -7.158 16.418 1.00 87.56 170 ASP A CA 1
ATOM 1318 C C . ASP A 1 170 ? -15.306 -6.642 15.250 1.00 87.56 170 ASP A C 1
ATOM 1320 O O . ASP A 1 170 ? -14.354 -7.311 14.835 1.00 87.56 170 ASP A O 1
ATOM 1324 N N . PRO A 1 171 ? -15.625 -5.455 14.709 1.00 89.88 171 PRO A N 1
ATOM 1325 C CA . PRO A 1 171 ? -14.959 -4.954 13.520 1.00 89.88 171 PRO A CA 1
ATOM 1326 C C . PRO A 1 171 ? -13.463 -4.734 13.742 1.00 89.88 171 PRO A C 1
ATOM 1328 O O . PRO A 1 171 ? -12.737 -4.645 12.758 1.00 89.88 171 PRO A O 1
ATOM 1331 N N . TYR A 1 172 ? -12.986 -4.625 14.985 1.00 92.50 172 TYR A N 1
ATOM 1332 C CA . TYR A 1 172 ? -11.595 -4.311 15.290 1.00 92.50 172 TYR A CA 1
ATOM 1333 C C . TYR A 1 172 ? -10.704 -5.536 15.492 1.00 92.50 172 TYR A C 1
ATOM 1335 O O . TYR A 1 172 ? -9.490 -5.404 15.340 1.00 92.50 172 TYR A O 1
ATOM 1343 N N . LEU A 1 173 ? -11.254 -6.712 15.808 1.00 93.50 173 LEU A N 1
ATOM 1344 C CA . LEU A 1 173 ? -10.439 -7.898 16.086 1.00 93.50 173 LEU A CA 1
ATOM 1345 C C . LEU A 1 173 ? -9.611 -8.312 14.864 1.00 93.50 173 LEU A C 1
ATOM 1347 O O . LEU A 1 173 ? -10.092 -8.356 13.734 1.00 93.50 173 LEU A O 1
ATOM 1351 N N . GLY A 1 174 ? -8.328 -8.586 15.096 1.00 91.81 174 GLY A N 1
ATOM 1352 C CA . GLY A 1 174 ? -7.360 -8.910 14.051 1.00 91.81 174 GLY A CA 1
ATOM 1353 C C . GLY A 1 174 ? -6.881 -7.711 13.225 1.00 91.81 174 GLY A C 1
ATOM 1354 O O . GLY A 1 174 ? -5.996 -7.878 12.381 1.00 91.81 174 GLY A O 1
ATOM 1355 N N . GLN A 1 175 ? -7.405 -6.498 13.446 1.00 93.25 175 GLN A N 1
ATOM 1356 C CA . GLN A 1 175 ? -6.905 -5.320 12.742 1.00 93.25 175 GLN A CA 1
ATOM 1357 C C . GLN A 1 175 ? -5.493 -4.947 13.203 1.00 93.25 175 GLN A C 1
ATOM 1359 O O . GLN A 1 175 ? -5.128 -5.080 14.373 1.00 93.25 175 GLN A O 1
ATOM 1364 N N . ARG A 1 176 ? -4.691 -4.437 12.262 1.00 92.75 176 ARG A N 1
ATOM 1365 C CA . ARG A 1 176 ? -3.371 -3.874 12.552 1.00 92.75 176 ARG A CA 1
ATOM 1366 C C . ARG A 1 176 ? -3.505 -2.440 13.031 1.00 92.75 176 ARG A C 1
ATOM 1368 O O . ARG A 1 176 ? -4.198 -1.630 12.413 1.00 92.75 176 ARG A O 1
ATOM 1375 N N . VAL A 1 177 ? -2.768 -2.125 14.084 1.00 93.75 177 VAL A N 1
ATOM 1376 C CA . VAL A 1 177 ? -2.709 -0.787 14.663 1.00 93.75 177 VAL A CA 1
ATOM 1377 C C . VAL A 1 177 ? -1.303 -0.227 14.606 1.00 93.75 177 VAL A C 1
ATOM 1379 O O . VAL A 1 177 ? -0.314 -0.960 14.496 1.00 93.75 177 VAL A O 1
ATOM 1382 N N . ARG A 1 178 ? -1.223 1.100 14.677 1.00 92.94 178 ARG A N 1
ATOM 1383 C CA . ARG A 1 178 ? 0.034 1.820 14.828 1.00 92.94 178 ARG A CA 1
ATOM 1384 C C . ARG A 1 178 ? -0.159 2.996 15.773 1.00 92.94 178 ARG A C 1
ATOM 1386 O O . ARG A 1 178 ? -0.889 3.926 15.437 1.00 92.94 178 ARG A O 1
ATOM 1393 N N . LYS A 1 179 ? 0.549 2.988 16.899 1.00 93.31 179 LYS A N 1
ATOM 1394 C CA . LYS A 1 179 ? 0.511 4.059 17.901 1.00 93.31 179 LYS A CA 1
ATOM 1395 C C . LYS A 1 179 ? 1.864 4.752 17.997 1.00 93.31 179 LYS A C 1
ATOM 1397 O O . LYS A 1 179 ? 2.909 4.124 17.851 1.00 93.31 179 LYS A O 1
ATOM 1402 N N . TYR A 1 180 ? 1.818 6.062 18.198 1.00 91.44 180 TYR A N 1
ATOM 1403 C CA . TYR A 1 180 ? 2.976 6.887 18.513 1.00 91.44 180 TYR A CA 1
ATOM 1404 C C . TYR A 1 180 ? 2.993 7.153 20.014 1.00 91.44 180 TYR A C 1
ATOM 1406 O O . TYR A 1 180 ? 1.981 7.604 20.552 1.00 91.44 180 TYR A O 1
ATOM 1414 N N . PHE A 1 181 ? 4.117 6.887 20.671 1.00 89.94 181 PHE A N 1
ATOM 1415 C CA . PHE A 1 181 ? 4.301 7.224 22.081 1.00 89.94 181 PHE A CA 1
ATOM 1416 C C . PHE A 1 181 ? 5.018 8.571 22.224 1.00 89.94 181 PHE A C 1
ATOM 1418 O O . PHE A 1 181 ? 5.394 9.211 21.238 1.00 89.94 181 PHE A O 1
ATOM 1425 N N . ALA A 1 182 ? 5.164 9.038 23.466 1.00 90.19 182 ALA A N 1
ATOM 1426 C CA . ALA A 1 182 ? 5.783 10.329 23.779 1.00 90.19 182 ALA A CA 1
ATOM 1427 C C . ALA A 1 182 ? 7.255 10.427 23.328 1.00 90.19 182 ALA A C 1
ATOM 1429 O O . ALA A 1 182 ? 7.775 11.526 23.160 1.00 90.19 182 ALA A O 1
ATOM 1430 N N . ASP A 1 183 ? 7.904 9.286 23.095 1.00 90.25 183 ASP A N 1
ATOM 1431 C CA . ASP A 1 183 ? 9.247 9.169 22.522 1.00 90.25 183 ASP A CA 1
ATOM 1432 C C . ASP A 1 183 ? 9.300 9.474 21.007 1.00 90.25 183 ASP A C 1
ATOM 1434 O O . ASP A 1 183 ? 10.382 9.578 20.430 1.00 90.25 183 ASP A O 1
ATOM 1438 N N . GLY A 1 184 ? 8.146 9.626 20.346 1.00 87.75 184 GLY A N 1
ATOM 1439 C CA . GLY A 1 184 ? 8.033 9.824 18.901 1.00 87.75 184 GLY A CA 1
ATOM 1440 C C . GLY A 1 184 ? 8.235 8.549 18.075 1.00 87.75 184 GLY A C 1
ATOM 1441 O O . GLY A 1 184 ? 8.194 8.605 16.839 1.00 87.75 184 GLY A O 1
ATOM 1442 N N . ILE A 1 185 ? 8.424 7.397 18.720 1.00 85.12 185 ILE A N 1
ATOM 1443 C CA . ILE A 1 185 ? 8.593 6.101 18.066 1.00 85.12 185 ILE A CA 1
ATOM 1444 C C . ILE A 1 185 ? 7.208 5.512 17.775 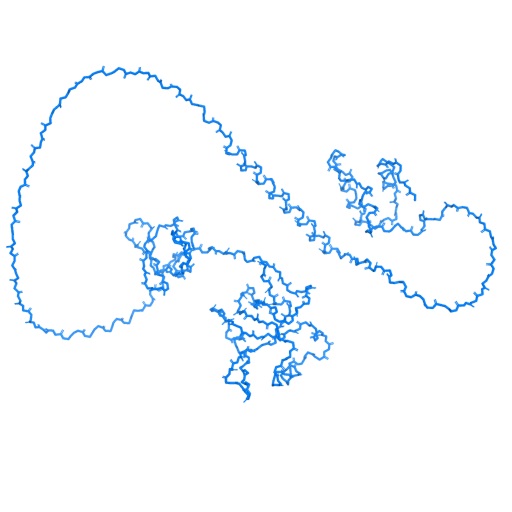1.00 85.12 185 ILE A C 1
ATOM 1446 O O . ILE A 1 185 ? 6.260 5.640 18.550 1.00 85.12 185 ILE A O 1
ATOM 1450 N N . ALA A 1 186 ? 7.074 4.901 16.594 1.00 89.75 186 ALA A N 1
ATOM 1451 C CA . ALA A 1 186 ? 5.848 4.234 16.181 1.00 89.75 186 ALA A CA 1
ATOM 1452 C C . ALA A 1 186 ? 5.937 2.730 16.431 1.00 89.75 186 ALA A C 1
ATOM 1454 O O . ALA A 1 186 ? 6.758 2.052 15.808 1.00 89.75 186 ALA A O 1
ATOM 1455 N N . TYR A 1 187 ? 5.016 2.214 17.232 1.00 91.12 187 TYR A N 1
ATOM 1456 C CA . TYR A 1 187 ? 4.901 0.796 17.537 1.00 91.12 187 TYR A CA 1
ATOM 1457 C C . TYR A 1 187 ? 3.718 0.227 16.769 1.00 91.12 187 TYR A C 1
ATOM 1459 O O . TYR A 1 187 ? 2.695 0.894 16.574 1.00 91.12 187 TYR A O 1
ATOM 1467 N N . HIS A 1 188 ? 3.897 -0.988 16.268 1.00 93.12 188 HIS A N 1
ATOM 1468 C CA . HIS A 1 188 ? 2.896 -1.686 15.477 1.00 93.12 188 HIS A CA 1
ATOM 1469 C C . HIS A 1 188 ? 2.371 -2.857 16.292 1.00 93.12 188 HIS A C 1
ATOM 1471 O O . HIS A 1 188 ? 3.132 -3.483 17.024 1.00 93.12 188 HIS A O 1
ATOM 1477 N N . GLY A 1 189 ? 1.081 -3.136 16.163 1.00 94.56 189 GLY A N 1
ATOM 1478 C CA . GLY A 1 189 ? 0.443 -4.214 16.901 1.00 94.56 189 GLY A CA 1
ATOM 1479 C C . GLY A 1 189 ? -0.790 -4.748 16.198 1.00 94.56 189 GLY A C 1
ATOM 1480 O O . GLY A 1 189 ? -1.153 -4.303 15.103 1.00 94.56 189 GLY A O 1
ATOM 1481 N N . THR A 1 190 ? -1.430 -5.711 16.841 1.00 95.19 190 THR A N 1
ATOM 1482 C CA . THR A 1 190 ? -2.661 -6.354 16.390 1.00 95.19 190 THR A CA 1
ATOM 1483 C C . THR A 1 190 ? -3.674 -6.326 17.524 1.00 95.19 190 THR A C 1
ATOM 1485 O O . THR A 1 190 ? -3.322 -6.574 18.674 1.00 95.19 190 THR A O 1
ATOM 1488 N N . VAL A 1 191 ? -4.936 -6.042 17.211 1.00 96.00 191 VAL A N 1
ATOM 1489 C CA . VAL A 1 191 ? -6.027 -6.172 18.183 1.00 96.00 191 VAL A CA 1
ATOM 1490 C C . VAL A 1 191 ? -6.318 -7.658 18.392 1.00 96.00 191 VAL A C 1
ATOM 1492 O O . VAL A 1 191 ? -6.730 -8.336 17.449 1.00 96.00 191 VAL A O 1
ATOM 1495 N N . THR A 1 192 ? -6.075 -8.180 19.591 1.00 95.69 192 THR A N 1
ATOM 1496 C CA . THR A 1 192 ? -6.120 -9.627 19.866 1.00 95.69 192 THR A CA 1
ATOM 1497 C C . THR A 1 192 ? -7.403 -10.064 20.552 1.00 95.69 192 THR A C 1
ATOM 1499 O O . THR A 1 192 ? -7.907 -11.147 20.263 1.00 95.69 192 THR A O 1
ATOM 1502 N N . SER A 1 193 ? -7.964 -9.236 21.431 1.00 94.44 193 SER A N 1
ATOM 1503 C CA . SER A 1 193 ? -9.178 -9.575 22.168 1.00 94.44 193 SER A CA 1
ATOM 1504 C C . SER A 1 193 ? -9.998 -8.334 22.522 1.00 94.44 193 SER A C 1
ATOM 1506 O O . SER A 1 193 ? -9.536 -7.195 22.429 1.00 94.44 193 SER A O 1
ATOM 1508 N N . ARG A 1 194 ? -11.253 -8.564 22.910 1.00 94.06 194 ARG A N 1
ATOM 1509 C CA . ARG A 1 194 ? -12.141 -7.563 23.502 1.00 94.06 194 ARG A CA 1
ATOM 1510 C C . ARG A 1 194 ? -12.623 -8.100 24.836 1.00 94.06 194 ARG A C 1
ATOM 1512 O O . ARG A 1 194 ? -13.107 -9.230 24.891 1.00 94.06 194 ARG A O 1
ATOM 1519 N N . CYS A 1 195 ? -12.532 -7.294 25.888 1.00 89.12 195 CYS A N 1
ATOM 1520 C CA . CYS A 1 195 ? -13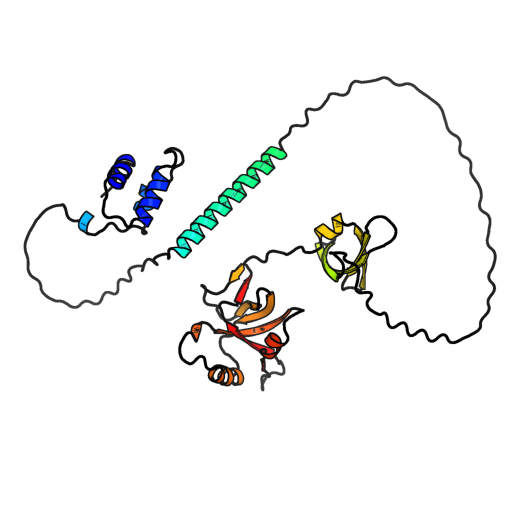.058 -7.675 27.190 1.00 89.12 195 CYS A CA 1
ATOM 1521 C C . CYS A 1 195 ? -14.598 -7.780 27.114 1.00 89.12 195 CYS A C 1
ATOM 1523 O O . CYS A 1 195 ? -15.257 -6.792 26.768 1.00 89.12 195 CYS A O 1
ATOM 1525 N N . PRO A 1 196 ? -15.198 -8.953 27.402 1.00 81.94 196 PRO A N 1
ATOM 1526 C CA . PRO A 1 196 ? -16.645 -9.150 27.306 1.00 81.94 196 PRO A CA 1
ATOM 1527 C C . PRO A 1 196 ? -17.410 -8.551 28.496 1.00 81.94 196 PRO A C 1
ATOM 1529 O O . PRO A 1 196 ? -18.616 -8.329 28.404 1.00 81.94 196 PRO A O 1
ATOM 1532 N N . SER A 1 197 ? -16.728 -8.283 29.613 1.00 75.56 197 SER A N 1
ATOM 1533 C CA . SER A 1 197 ? -17.329 -7.828 30.867 1.00 75.56 197 SER A CA 1
ATOM 1534 C C . SER A 1 197 ? -16.837 -6.428 31.241 1.00 75.56 197 SER A C 1
ATOM 1536 O O . SER A 1 197 ? -15.801 -6.284 31.888 1.00 75.56 197 SER A O 1
ATOM 1538 N N . GLY A 1 198 ? -17.584 -5.389 30.860 1.00 72.25 198 GLY A N 1
ATOM 1539 C CA . GLY A 1 198 ? -17.328 -4.013 31.298 1.00 72.25 198 GLY A CA 1
ATOM 1540 C C . GLY A 1 198 ? -17.417 -2.970 30.186 1.00 72.25 198 GLY A C 1
ATOM 1541 O O . GLY A 1 198 ? -18.103 -3.167 29.181 1.00 72.25 198 GLY A O 1
ATOM 1542 N N . ALA A 1 199 ? -16.735 -1.837 30.392 1.00 75.94 199 ALA A N 1
ATOM 1543 C CA . ALA A 1 199 ? -16.524 -0.842 29.344 1.00 75.94 199 ALA A CA 1
ATOM 1544 C C . ALA A 1 199 ? -15.882 -1.525 28.128 1.00 75.94 199 ALA A C 1
ATOM 1546 O O . ALA A 1 199 ? -15.042 -2.407 28.290 1.00 75.94 199 ALA A O 1
ATOM 1547 N N . ALA A 1 200 ? -16.296 -1.148 26.917 1.00 85.94 200 ALA A N 1
ATOM 1548 C CA . ALA A 1 200 ? -15.753 -1.732 25.698 1.00 85.94 200 ALA A CA 1
ATOM 1549 C C . ALA A 1 200 ? -14.258 -1.381 25.596 1.00 85.94 200 ALA A C 1
ATOM 1551 O O . ALA A 1 200 ? -13.894 -0.255 25.252 1.00 85.94 200 ALA A O 1
ATOM 1552 N N . VAL A 1 201 ? -13.419 -2.342 25.978 1.00 94.88 201 VAL A N 1
ATOM 1553 C CA . VAL A 1 201 ? -11.962 -2.246 25.995 1.00 94.88 201 VAL A CA 1
ATOM 1554 C C . VAL A 1 201 ? -11.413 -3.395 25.159 1.00 94.88 201 VAL A C 1
ATOM 1556 O O . VAL A 1 201 ? -11.872 -4.536 25.273 1.00 94.88 201 VAL A O 1
ATOM 1559 N N . TRP A 1 202 ? -10.459 -3.075 24.295 1.00 96.12 202 TRP A N 1
ATOM 1560 C CA . TRP A 1 202 ? -9.784 -4.011 23.408 1.00 96.12 202 TRP A CA 1
ATOM 1561 C C . TRP A 1 202 ? -8.330 -4.134 23.817 1.00 96.12 202 TRP A C 1
ATOM 1563 O O . TRP A 1 202 ? -7.673 -3.124 24.051 1.00 96.12 202 TRP A O 1
ATOM 1573 N N . THR A 1 203 ? -7.816 -5.354 23.828 1.00 96.06 203 THR A N 1
ATOM 1574 C CA . THR A 1 203 ? -6.397 -5.597 24.054 1.00 96.06 203 THR A CA 1
ATOM 1575 C C . THR A 1 203 ? -5.670 -5.542 22.716 1.00 96.06 203 THR A C 1
ATOM 1577 O O . THR A 1 203 ? -6.022 -6.229 21.750 1.00 96.06 203 THR A O 1
ATOM 1580 N N . VAL A 1 204 ? -4.647 -4.700 22.653 1.00 96.56 204 VAL A N 1
ATOM 1581 C CA . VAL A 1 204 ? -3.693 -4.620 21.551 1.00 96.56 204 VAL A CA 1
ATOM 1582 C C . VAL A 1 204 ? -2.412 -5.307 21.992 1.00 96.56 204 VAL A C 1
ATOM 1584 O O . VAL A 1 204 ? -1.839 -4.928 23.007 1.00 96.56 204 VAL A O 1
ATOM 1587 N N . GLN A 1 205 ? -1.935 -6.266 21.201 1.00 96.94 205 GLN A N 1
ATOM 1588 C CA . GLN A 1 205 ? -0.606 -6.849 21.364 1.00 96.94 205 GLN A CA 1
ATOM 1589 C C . GLN A 1 205 ? 0.349 -6.237 20.339 1.00 96.94 205 GLN A C 1
ATOM 1591 O O . GLN A 1 205 ? 0.105 -6.312 19.130 1.00 96.94 205 GLN A O 1
ATOM 1596 N N . TYR A 1 206 ? 1.422 -5.618 20.815 1.00 95.12 206 TYR A N 1
ATOM 1597 C CA . TYR A 1 206 ? 2.461 -5.027 19.982 1.00 95.12 206 TYR A CA 1
ATOM 1598 C C . TYR A 1 206 ? 3.473 -6.082 19.512 1.00 95.12 206 TYR A C 1
ATOM 1600 O O . TYR A 1 206 ? 3.608 -7.160 20.091 1.00 95.12 206 TYR A O 1
ATOM 1608 N N . ASP A 1 207 ? 4.175 -5.785 18.416 1.00 90.56 207 ASP A N 1
ATOM 1609 C CA . ASP A 1 207 ? 5.128 -6.709 17.783 1.00 90.56 207 ASP A CA 1
ATOM 1610 C C . ASP A 1 207 ? 6.382 -6.984 18.647 1.00 90.56 207 ASP A C 1
ATOM 1612 O O . ASP A 1 207 ? 7.136 -7.909 18.350 1.00 90.56 207 ASP A O 1
ATOM 1616 N N . ASP A 1 208 ? 6.623 -6.184 19.688 1.00 89.88 208 ASP A N 1
ATOM 1617 C CA . ASP A 1 208 ? 7.693 -6.363 20.680 1.00 89.88 208 ASP A CA 1
ATOM 1618 C C . ASP A 1 208 ? 7.298 -7.283 21.850 1.00 89.88 208 ASP A C 1
ATOM 1620 O O . ASP A 1 208 ? 8.155 -7.641 22.657 1.00 89.88 208 ASP A O 1
ATOM 1624 N N . GLY A 1 209 ? 6.039 -7.728 21.895 1.00 93.25 209 GLY A N 1
ATOM 1625 C CA . GLY A 1 209 ? 5.509 -8.635 22.912 1.00 93.25 209 GLY A CA 1
ATOM 1626 C C . GLY A 1 209 ? 4.705 -7.942 24.010 1.00 93.25 209 GLY A C 1
ATOM 1627 O O . GLY A 1 209 ? 3.997 -8.635 24.744 1.00 93.25 209 GLY A O 1
ATOM 1628 N N . ASP A 1 210 ? 4.741 -6.611 24.086 1.00 94.56 210 ASP A N 1
ATOM 1629 C CA . ASP A 1 210 ? 3.958 -5.859 25.063 1.00 94.56 210 ASP A CA 1
ATOM 1630 C C . ASP A 1 210 ? 2.471 -5.844 24.687 1.00 94.56 210 ASP A C 1
ATOM 1632 O O . ASP A 1 210 ? 2.078 -6.039 23.534 1.00 94.56 210 ASP A O 1
ATOM 1636 N N . SER A 1 211 ? 1.607 -5.638 25.680 1.00 95.56 211 SER A N 1
ATOM 1637 C CA . SER A 1 211 ? 0.158 -5.555 25.479 1.00 95.56 211 SER A CA 1
ATOM 1638 C C . SER A 1 211 ? -0.435 -4.376 26.238 1.00 95.56 211 SER A C 1
ATOM 1640 O O . SER A 1 211 ? -0.022 -4.071 27.354 1.00 95.56 211 SER A O 1
ATOM 1642 N N . GLU A 1 212 ? -1.408 -3.711 25.624 1.00 96.06 212 GLU A N 1
ATOM 1643 C CA . GLU A 1 212 ? -2.095 -2.552 26.189 1.00 96.06 212 GLU A CA 1
ATOM 1644 C C . GLU A 1 212 ? -3.600 -2.665 25.947 1.00 96.06 212 GLU A C 1
ATOM 1646 O O . GLU A 1 212 ? -4.049 -3.003 24.850 1.00 96.06 212 GLU A O 1
ATOM 1651 N N . ASP A 1 213 ? -4.375 -2.335 26.974 1.00 95.75 213 ASP A N 1
ATOM 1652 C CA . ASP A 1 213 ? -5.826 -2.257 26.906 1.00 95.75 213 ASP A CA 1
ATOM 1653 C C . ASP A 1 213 ? -6.266 -0.853 26.473 1.00 95.75 213 ASP A C 1
ATOM 1655 O O . ASP A 1 213 ? -5.861 0.156 27.051 1.00 95.75 213 ASP A O 1
ATOM 1659 N N . MET A 1 214 ? -7.110 -0.782 25.446 1.00 95.12 214 MET A N 1
ATOM 1660 C CA . MET A 1 214 ? -7.523 0.460 24.798 1.00 95.12 214 MET A CA 1
ATOM 1661 C C . MET A 1 214 ? -9.029 0.632 24.736 1.00 95.12 214 MET A C 1
ATOM 1663 O O . MET A 1 214 ? -9.779 -0.315 24.501 1.00 95.12 214 MET A O 1
ATOM 1667 N N . THR A 1 215 ? -9.477 1.880 24.861 1.00 95.25 215 THR A N 1
ATOM 1668 C CA . THR A 1 215 ? -10.878 2.238 24.629 1.00 95.25 215 THR A CA 1
ATOM 1669 C C . THR A 1 215 ? -11.205 2.247 23.136 1.00 95.25 215 THR A C 1
ATOM 1671 O O . THR A 1 215 ? -10.319 2.365 22.289 1.00 95.25 215 THR A O 1
ATOM 1674 N N . GLN A 1 216 ? -12.496 2.205 22.790 1.00 93.50 216 GLN A N 1
ATOM 1675 C CA . GLN A 1 216 ? -12.934 2.318 21.392 1.00 93.50 216 GLN A CA 1
ATOM 1676 C C . GLN A 1 216 ? -12.423 3.598 20.717 1.00 93.50 216 GLN A C 1
ATOM 1678 O O . GLN A 1 216 ? -12.106 3.579 19.530 1.00 93.50 216 GLN A O 1
ATOM 1683 N N . ALA A 1 217 ? -12.381 4.711 21.456 1.00 92.81 217 ALA A N 1
ATOM 1684 C CA . ALA A 1 217 ? -11.978 6.009 20.926 1.00 92.81 217 ALA A CA 1
ATOM 1685 C C . ALA A 1 217 ? -10.482 6.034 20.589 1.00 92.81 217 ALA A C 1
ATOM 1687 O O . ALA A 1 217 ? -10.111 6.452 19.492 1.00 92.81 217 ALA A O 1
ATOM 1688 N N . ASP A 1 218 ? -9.642 5.520 21.492 1.00 94.00 218 ASP A N 1
ATOM 1689 C CA . ASP A 1 218 ? -8.198 5.402 21.262 1.00 94.00 218 ASP A CA 1
ATOM 1690 C C . ASP A 1 218 ? -7.914 4.437 20.117 1.00 94.00 218 ASP A C 1
ATOM 1692 O O . ASP A 1 218 ? -7.121 4.726 19.219 1.00 94.00 218 ASP A O 1
ATOM 1696 N N . LEU A 1 219 ? -8.630 3.311 20.109 1.00 94.06 219 LEU A N 1
ATOM 1697 C CA . LEU A 1 219 ? -8.490 2.293 19.091 1.00 94.06 219 LEU A CA 1
ATOM 1698 C C . LEU A 1 219 ? -8.885 2.827 17.710 1.00 94.06 219 LEU A C 1
ATOM 1700 O O . LEU A 1 219 ? -8.130 2.658 16.759 1.00 94.06 219 LEU A O 1
ATOM 1704 N N . ALA A 1 220 ? -10.005 3.544 17.589 1.00 91.75 220 ALA A N 1
ATOM 1705 C CA . ALA A 1 220 ? -10.436 4.161 16.334 1.00 91.75 220 ALA A CA 1
ATOM 1706 C C . ALA A 1 220 ? -9.438 5.206 15.800 1.00 91.75 220 ALA A C 1
ATOM 1708 O O . ALA A 1 220 ? -9.371 5.421 14.591 1.00 91.75 220 ALA A O 1
ATOM 1709 N N . ALA A 1 221 ? -8.644 5.835 16.674 1.00 90.00 221 ALA A N 1
ATOM 1710 C CA . ALA A 1 221 ? -7.613 6.789 16.273 1.00 90.00 221 ALA A CA 1
ATOM 1711 C C . ALA A 1 221 ? -6.345 6.120 15.709 1.00 90.00 221 ALA A C 1
ATOM 1713 O O . ALA A 1 221 ? -5.613 6.758 14.952 1.00 90.00 221 ALA A O 1
ATOM 1714 N N . ILE A 1 222 ? -6.074 4.858 16.065 1.00 90.69 222 ILE A N 1
ATOM 1715 C CA . ILE A 1 222 ? -4.853 4.133 15.662 1.00 90.69 222 ILE A CA 1
ATOM 1716 C C . ILE A 1 222 ? -5.112 2.962 14.705 1.00 90.69 222 ILE A C 1
ATOM 1718 O O . ILE A 1 222 ? -4.200 2.528 13.991 1.00 90.69 222 ILE A O 1
ATOM 1722 N N . VAL A 1 223 ? -6.342 2.445 14.677 1.00 89.88 223 VAL A N 1
ATOM 1723 C CA . VAL A 1 223 ? -6.808 1.436 13.729 1.00 89.88 223 VAL A CA 1
ATOM 1724 C C . VAL A 1 223 ? -7.011 2.097 12.388 1.00 89.88 223 VAL A C 1
ATOM 1726 O O . VAL A 1 223 ? -7.678 3.120 12.267 1.00 89.88 223 VAL A O 1
ATOM 1729 N N . GLY A 1 224 ? -6.460 1.482 11.345 1.00 71.88 224 GLY A N 1
ATOM 1730 C CA . GLY A 1 224 ? -6.771 1.919 9.995 1.00 71.88 224 GLY A CA 1
ATOM 1731 C C . GLY A 1 224 ? -6.367 3.368 9.732 1.00 71.88 224 GLY A C 1
ATOM 1732 O O . GLY A 1 224 ? -6.957 3.980 8.840 1.00 71.88 224 GLY A O 1
ATOM 1733 N N . VAL A 1 225 ? -5.342 3.890 10.433 1.00 64.69 225 VAL A N 1
ATOM 1734 C CA . VAL A 1 225 ? -4.569 5.062 9.995 1.00 64.69 225 VAL A CA 1
ATOM 1735 C C . VAL A 1 225 ? -3.899 4.674 8.681 1.00 64.69 225 VAL A C 1
ATOM 1737 O O . VAL A 1 225 ? -2.709 4.363 8.590 1.00 64.69 225 VAL A O 1
ATOM 1740 N N . LYS A 1 226 ? -4.721 4.638 7.634 1.00 60.25 226 LYS A N 1
ATOM 1741 C CA . LYS A 1 226 ? -4.337 4.541 6.247 1.00 60.25 226 LYS A CA 1
ATOM 1742 C C . LYS A 1 226 ? -3.621 5.846 6.006 1.00 60.25 226 LYS A C 1
ATOM 1744 O O . LYS A 1 226 ? -4.240 6.856 5.686 1.00 60.25 226 LYS A O 1
ATOM 1749 N N . ARG A 1 227 ? -2.304 5.844 6.210 1.00 60.28 227 ARG A N 1
ATOM 1750 C CA . ARG A 1 227 ? -1.482 6.873 5.597 1.00 60.28 227 ARG A CA 1
ATOM 1751 C C . ARG A 1 227 ? -1.808 6.791 4.123 1.00 60.28 227 ARG A C 1
ATOM 1753 O O . ARG A 1 227 ? -1.494 5.788 3.484 1.00 60.28 227 ARG A O 1
ATOM 1760 N N . SER A 1 228 ? -2.502 7.807 3.624 1.00 63.12 228 SER A N 1
ATOM 1761 C CA . SER A 1 228 ? -2.537 8.036 2.199 1.00 63.12 228 SER A CA 1
ATOM 1762 C C . SER A 1 228 ? -1.082 8.251 1.826 1.00 63.12 228 SER A C 1
ATOM 1764 O O . SER A 1 228 ? -0.442 9.226 2.220 1.00 63.12 228 SER A O 1
ATOM 1766 N N . ILE A 1 229 ? -0.496 7.240 1.199 1.00 71.56 229 ILE A N 1
ATOM 1767 C CA . ILE A 1 229 ? 0.825 7.416 0.642 1.00 71.56 229 ILE A CA 1
ATOM 1768 C C . ILE A 1 229 ? 0.612 8.324 -0.557 1.00 71.56 229 ILE A C 1
ATOM 1770 O O . ILE A 1 229 ? -0.110 7.973 -1.490 1.00 71.56 229 ILE A O 1
ATOM 1774 N N . GLN A 1 230 ? 1.181 9.520 -0.476 1.00 79.56 230 GLN A N 1
ATOM 1775 C CA . GLN A 1 230 ? 1.230 10.417 -1.611 1.00 79.56 230 GLN A CA 1
ATOM 1776 C C . GLN A 1 230 ? 2.277 9.895 -2.592 1.00 79.56 230 GLN A C 1
ATOM 1778 O O . GLN A 1 230 ? 3.270 9.270 -2.213 1.00 79.56 230 GLN A O 1
ATOM 1783 N N . GLY A 1 231 ? 1.998 10.079 -3.871 1.00 85.94 231 GLY A N 1
ATOM 1784 C CA . GLY A 1 231 ? 2.839 9.593 -4.943 1.00 85.94 231 GLY A CA 1
ATOM 1785 C C . GLY A 1 231 ? 2.053 9.508 -6.234 1.00 85.94 231 GLY A C 1
ATOM 1786 O O . GLY A 1 231 ? 0.895 9.926 -6.312 1.00 85.94 231 GLY A O 1
ATOM 1787 N N . TYR A 1 232 ? 2.693 8.961 -7.253 1.00 86.81 232 TYR A N 1
ATOM 1788 C CA . TYR A 1 232 ? 2.109 8.836 -8.576 1.00 86.81 232 TYR A CA 1
ATOM 1789 C C . TYR A 1 232 ? 2.405 7.462 -9.159 1.00 86.81 232 TYR A C 1
ATOM 1791 O O . TYR A 1 232 ? 3.393 6.809 -8.827 1.00 86.81 232 TYR A O 1
ATOM 1799 N N . VAL A 1 233 ? 1.526 7.007 -10.041 1.00 89.12 233 VAL A N 1
ATOM 1800 C CA . VAL A 1 233 ? 1.786 5.819 -10.848 1.00 89.12 233 VAL A CA 1
ATOM 1801 C C . VAL A 1 233 ? 2.747 6.216 -11.966 1.00 89.12 233 VAL A C 1
ATOM 1803 O O . VAL A 1 233 ? 2.571 7.259 -12.590 1.00 89.12 233 VAL A O 1
ATOM 1806 N N . ALA A 1 234 ? 3.762 5.398 -12.230 1.00 86.94 234 ALA A N 1
ATOM 1807 C CA . ALA A 1 234 ? 4.847 5.698 -13.161 1.00 86.94 234 ALA A CA 1
ATOM 1808 C C . ALA A 1 234 ? 4.440 5.665 -14.652 1.00 86.94 234 ALA A C 1
ATOM 1810 O O . ALA A 1 234 ? 5.287 5.436 -15.506 1.00 86.94 234 ALA A O 1
ATOM 1811 N N . THR A 1 235 ? 3.166 5.874 -14.996 1.00 79.56 235 THR A N 1
ATOM 1812 C CA . THR A 1 235 ? 2.674 5.834 -16.385 1.00 79.56 235 THR A CA 1
ATOM 1813 C C . THR A 1 235 ? 3.282 6.922 -17.265 1.00 79.56 235 THR A C 1
ATOM 1815 O O . THR A 1 235 ? 3.517 6.685 -18.443 1.00 79.56 235 THR 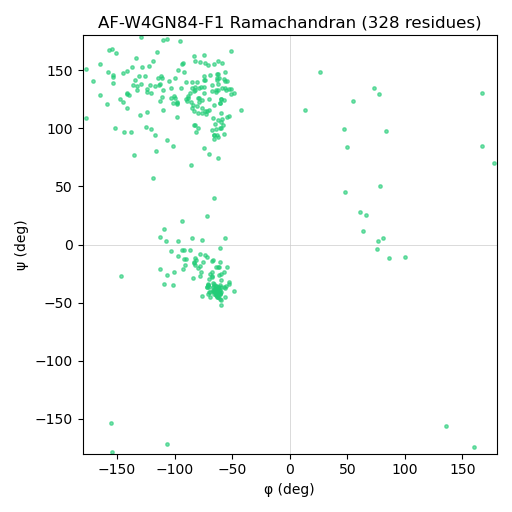A O 1
ATOM 1818 N N . THR A 1 236 ? 3.535 8.109 -16.713 1.00 68.75 236 THR A N 1
ATOM 1819 C CA . THR A 1 236 ? 3.961 9.289 -17.483 1.00 68.75 236 THR A CA 1
ATOM 1820 C C . THR A 1 236 ? 5.458 9.561 -17.413 1.00 68.75 236 THR A C 1
ATOM 1822 O O . THR A 1 236 ? 6.005 10.198 -18.311 1.00 68.75 236 THR A O 1
ATOM 1825 N N . GLN A 1 237 ? 6.139 9.092 -16.365 1.00 79.25 237 GLN A N 1
ATOM 1826 C CA . GLN A 1 237 ? 7.541 9.413 -16.122 1.00 79.25 237 GLN A CA 1
ATOM 1827 C C . GLN A 1 237 ? 8.436 8.191 -16.320 1.00 79.25 237 GLN A C 1
ATOM 1829 O O . GLN A 1 237 ? 8.244 7.141 -15.703 1.00 79.25 237 GLN A O 1
ATOM 1834 N N . LEU A 1 238 ? 9.463 8.356 -17.156 1.00 82.25 238 LEU A N 1
ATOM 1835 C CA . LEU A 1 238 ? 10.513 7.360 -17.330 1.00 82.25 238 LEU A CA 1
ATOM 1836 C C . LEU A 1 238 ? 11.215 7.097 -15.995 1.00 82.25 238 LEU A C 1
ATOM 1838 O O . LEU A 1 238 ? 11.727 7.999 -15.329 1.00 82.25 238 LEU A O 1
ATOM 1842 N N . LEU A 1 239 ? 11.245 5.826 -15.616 1.00 87.31 239 LEU A N 1
ATOM 1843 C CA . LEU A 1 239 ? 11.896 5.371 -14.404 1.00 87.31 239 LEU A CA 1
ATOM 1844 C C . LEU A 1 239 ? 13.399 5.201 -14.656 1.00 87.31 239 LEU A C 1
ATOM 1846 O O . LEU A 1 239 ? 13.837 4.212 -15.235 1.00 87.31 239 LEU A O 1
ATOM 1850 N N . SER A 1 240 ? 14.204 6.155 -14.191 1.00 89.75 240 SER A N 1
ATOM 1851 C CA . SER A 1 240 ? 15.670 6.044 -14.212 1.00 89.75 240 SER A CA 1
ATOM 1852 C C . SER A 1 240 ? 16.203 4.933 -13.298 1.00 89.75 240 SER A C 1
ATOM 1854 O O . SER A 1 240 ? 15.586 4.567 -12.292 1.00 89.75 240 SER A O 1
ATOM 1856 N N . GLN A 1 241 ? 17.400 4.432 -13.620 1.00 92.06 241 GLN A N 1
ATOM 1857 C CA . GLN A 1 241 ? 18.120 3.452 -12.806 1.00 92.06 241 GLN A CA 1
ATOM 1858 C C . GLN A 1 241 ? 18.214 3.896 -11.340 1.00 92.06 241 GLN A C 1
ATOM 1860 O O . GLN A 1 241 ? 18.578 5.027 -11.033 1.00 92.06 241 GLN A O 1
ATOM 1865 N N . GLY A 1 242 ? 17.926 2.974 -10.421 1.00 91.12 242 GLY A N 1
ATOM 1866 C CA . GLY A 1 242 ? 18.044 3.204 -8.984 1.00 91.12 242 GLY A CA 1
ATOM 1867 C C . GLY A 1 242 ? 16.817 3.832 -8.319 1.00 91.12 242 GLY A C 1
ATOM 1868 O O . GLY A 1 242 ? 16.746 3.781 -7.086 1.00 91.12 242 GLY A O 1
ATOM 1869 N N . HIS A 1 243 ? 15.832 4.334 -9.077 1.00 93.19 243 HIS A N 1
ATOM 1870 C CA . HIS A 1 243 ? 14.574 4.812 -8.496 1.00 93.19 243 HIS A CA 1
ATOM 1871 C C . HIS A 1 243 ? 13.900 3.717 -7.672 1.00 93.19 243 HIS A C 1
ATOM 1873 O O . HIS A 1 243 ? 13.823 2.559 -8.089 1.00 93.19 243 HIS A O 1
ATOM 1879 N N . SER A 1 244 ? 13.434 4.088 -6.478 1.00 94.25 244 SER A N 1
ATOM 1880 C CA . SER A 1 244 ? 12.692 3.185 -5.602 1.00 94.25 244 SER A CA 1
ATOM 1881 C C . SER A 1 244 ? 11.212 3.281 -5.932 1.00 94.25 244 SER A C 1
ATOM 1883 O O . SER A 1 244 ? 10.634 4.360 -5.865 1.00 94.25 244 SER A O 1
ATOM 1885 N N . VAL A 1 245 ? 10.611 2.148 -6.267 1.00 95.81 245 VAL A N 1
ATOM 1886 C CA . VAL A 1 245 ? 9.203 2.054 -6.657 1.00 95.81 245 VAL A CA 1
ATOM 1887 C C . VAL A 1 245 ? 8.510 0.984 -5.836 1.00 95.81 245 VAL A C 1
ATOM 1889 O O . VAL A 1 245 ? 9.140 0.039 -5.345 1.00 95.81 245 VAL A O 1
ATOM 1892 N N . TRP A 1 246 ? 7.211 1.139 -5.652 1.00 95.81 246 TRP A N 1
ATOM 1893 C CA . TRP A 1 246 ? 6.357 0.143 -5.031 1.00 95.81 246 TRP A CA 1
ATOM 1894 C C . TRP A 1 246 ? 5.564 -0.564 -6.115 1.00 95.81 246 TRP A C 1
ATOM 1896 O O . TRP A 1 246 ? 5.045 0.063 -7.031 1.00 95.81 246 TRP A O 1
ATOM 1906 N N . LEU A 1 247 ? 5.509 -1.882 -6.030 1.00 95.19 247 LEU A N 1
ATOM 1907 C CA . LEU A 1 247 ? 4.780 -2.709 -6.973 1.00 95.19 247 LEU A CA 1
ATOM 1908 C C . LEU A 1 247 ? 3.338 -2.802 -6.489 1.00 95.19 247 LEU A C 1
ATOM 1910 O O . LEU A 1 247 ? 3.102 -3.108 -5.315 1.00 95.19 247 LEU A O 1
ATOM 1914 N N . VAL A 1 248 ? 2.402 -2.553 -7.397 1.00 93.38 248 VAL A N 1
ATOM 1915 C CA . VAL A 1 248 ? 0.962 -2.641 -7.156 1.00 93.38 248 VAL A CA 1
ATOM 1916 C C . VAL A 1 248 ? 0.395 -3.842 -7.911 1.00 93.38 248 VAL A C 1
ATOM 1918 O O . VAL A 1 248 ? 0.697 -4.040 -9.086 1.00 93.38 248 VAL A O 1
ATOM 1921 N N . HIS A 1 249 ? -0.426 -4.649 -7.248 1.00 92.19 249 HIS A N 1
ATOM 1922 C CA . HIS A 1 249 ? -1.189 -5.743 -7.848 1.00 92.19 249 HIS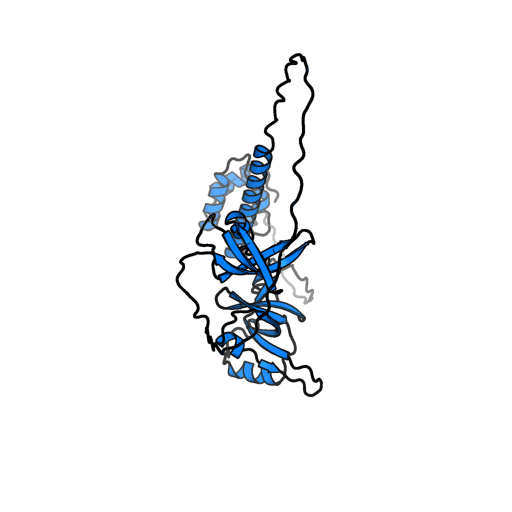 A CA 1
ATOM 1923 C C . HIS A 1 249 ? -2.582 -5.766 -7.220 1.00 92.19 249 HIS A C 1
ATOM 1925 O O . HIS A 1 249 ? -2.682 -5.726 -5.998 1.00 92.19 249 HIS A O 1
ATOM 1931 N N . ASP A 1 250 ? -3.639 -5.782 -8.033 1.00 90.06 250 ASP A N 1
ATOM 1932 C CA . ASP A 1 250 ? -5.037 -5.761 -7.573 1.00 90.06 250 ASP A CA 1
ATOM 1933 C C . ASP A 1 250 ? -5.318 -4.674 -6.518 1.00 90.06 250 ASP A C 1
ATOM 1935 O O . ASP A 1 250 ? -5.939 -4.913 -5.485 1.00 90.06 250 ASP A O 1
ATOM 1939 N N . LEU A 1 251 ? -4.816 -3.457 -6.777 1.00 82.81 251 LEU A N 1
ATOM 1940 C CA . LEU A 1 251 ? -4.918 -2.287 -5.888 1.00 82.81 251 LEU A CA 1
ATOM 1941 C C . LEU A 1 251 ? -4.208 -2.442 -4.528 1.00 82.81 251 LEU A C 1
ATOM 1943 O O . LEU A 1 251 ? -4.373 -1.600 -3.646 1.00 82.81 251 LEU A O 1
ATOM 1947 N N . GLN A 1 252 ? -3.384 -3.476 -4.359 1.00 85.75 252 GLN A N 1
ATOM 1948 C CA . GLN A 1 252 ? -2.586 -3.711 -3.161 1.00 85.75 252 GLN A CA 1
ATOM 1949 C C . GLN A 1 252 ? -1.097 -3.529 -3.438 1.00 85.75 252 GLN A C 1
ATOM 1951 O O . GLN A 1 252 ? -0.583 -3.874 -4.502 1.00 85.75 252 GLN A O 1
ATOM 1956 N N . LEU A 1 253 ? -0.379 -3.005 -2.447 1.00 90.12 253 LEU A N 1
ATOM 1957 C CA . LEU A 1 253 ? 1.075 -2.942 -2.485 1.00 90.12 253 LEU A CA 1
ATOM 1958 C C . LEU A 1 253 ? 1.644 -4.328 -2.182 1.00 90.12 253 LEU A C 1
ATOM 1960 O O . LEU A 1 253 ? 1.389 -4.880 -1.115 1.00 90.12 253 LEU A O 1
ATOM 1964 N N . VAL A 1 254 ? 2.478 -4.857 -3.075 1.00 94.12 254 VAL A N 1
ATOM 1965 C CA . VAL A 1 254 ? 3.052 -6.208 -2.935 1.00 94.12 254 VAL A CA 1
ATOM 1966 C C . VAL A 1 254 ? 4.546 -6.197 -2.620 1.00 94.12 254 VAL A C 1
ATOM 1968 O O . VAL A 1 254 ? 5.060 -7.024 -1.871 1.00 94.12 254 VAL A O 1
ATOM 1971 N N . ALA A 1 255 ? 5.296 -5.234 -3.143 1.00 95.50 255 ALA A N 1
ATOM 1972 C CA . ALA A 1 255 ? 6.729 -5.174 -2.887 1.00 95.50 255 ALA A CA 1
ATOM 1973 C C . ALA A 1 255 ? 7.287 -3.771 -3.086 1.00 95.50 255 ALA A C 1
ATOM 1975 O O . ALA A 1 255 ? 6.659 -2.905 -3.688 1.00 95.50 255 ALA A O 1
ATOM 1976 N N . ARG A 1 256 ? 8.521 -3.573 -2.628 1.00 96.12 256 ARG A N 1
ATOM 1977 C CA . ARG A 1 256 ? 9.360 -2.426 -2.963 1.00 96.12 256 ARG A CA 1
ATOM 1978 C C . ARG A 1 256 ? 10.541 -2.889 -3.800 1.00 96.12 256 ARG A C 1
ATOM 1980 O O . ARG A 1 256 ? 11.347 -3.708 -3.344 1.00 96.12 256 ARG A O 1
ATOM 1987 N N . GLY A 1 257 ? 10.693 -2.305 -4.977 1.00 96.19 257 GLY A N 1
ATOM 1988 C CA . GLY A 1 257 ? 11.795 -2.553 -5.895 1.00 96.19 257 GLY A CA 1
ATOM 1989 C C . GLY A 1 257 ? 12.670 -1.324 -6.115 1.00 96.19 257 GLY A C 1
ATOM 1990 O O . GLY A 1 257 ? 12.296 -0.201 -5.778 1.00 96.19 257 GLY A O 1
ATOM 1991 N N . ARG A 1 258 ? 13.846 -1.551 -6.697 1.00 96.06 258 ARG A N 1
ATOM 1992 C CA . ARG A 1 258 ? 14.652 -0.516 -7.343 1.00 96.06 258 ARG A CA 1
ATOM 1993 C C . ARG A 1 258 ? 14.800 -0.819 -8.818 1.00 96.06 258 ARG A C 1
ATOM 1995 O O . ARG A 1 258 ? 15.080 -1.960 -9.174 1.00 96.06 258 ARG A O 1
ATOM 2002 N N . VAL A 1 259 ? 14.661 0.207 -9.643 1.00 94.56 259 VAL A N 1
ATOM 2003 C CA . VAL A 1 259 ? 14.782 0.092 -11.096 1.00 94.56 259 VAL A CA 1
ATOM 2004 C C . VAL A 1 259 ? 16.201 -0.314 -11.468 1.00 94.56 259 VAL A C 1
ATOM 2006 O O . VAL A 1 259 ? 17.176 0.260 -10.971 1.00 94.56 259 VAL A O 1
ATOM 2009 N N . TYR A 1 260 ? 16.315 -1.324 -12.324 1.00 91.94 260 TYR A N 1
ATOM 2010 C CA . TYR A 1 260 ? 17.578 -1.923 -12.716 1.00 91.94 260 TYR A CA 1
ATOM 2011 C C . TYR A 1 260 ? 17.655 -2.011 -14.241 1.00 91.94 260 TYR A C 1
ATOM 2013 O O . TYR A 1 260 ? 16.919 -2.760 -14.868 1.00 91.94 260 TYR A O 1
ATOM 2021 N N . THR A 1 261 ? 18.544 -1.225 -14.843 1.00 84.94 261 THR A N 1
ATOM 2022 C CA . THR A 1 261 ? 18.651 -1.067 -16.306 1.00 84.94 261 THR A CA 1
ATOM 2023 C C . THR A 1 261 ? 19.478 -2.155 -16.986 1.00 84.94 261 THR A C 1
ATOM 2025 O O . THR A 1 261 ? 19.399 -2.308 -18.198 1.00 84.94 261 THR A O 1
ATOM 2028 N N . SER A 1 262 ? 20.258 -2.925 -16.224 1.00 85.88 262 SER A N 1
ATOM 2029 C CA . SER A 1 262 ? 21.057 -4.042 -16.738 1.00 85.88 262 SER A CA 1
ATOM 2030 C C . SER A 1 262 ? 20.547 -5.352 -16.131 1.00 85.88 262 SER A C 1
ATOM 2032 O O . SER A 1 262 ? 21.068 -5.795 -15.107 1.00 85.88 262 SER A O 1
ATOM 2034 N N . PRO A 1 263 ? 19.454 -5.935 -16.658 1.00 83.94 263 PRO A N 1
ATOM 2035 C CA . PRO A 1 263 ? 18.855 -7.131 -16.079 1.00 83.94 263 PRO A CA 1
ATOM 2036 C C . PRO A 1 263 ? 19.846 -8.310 -16.123 1.00 83.94 263 PRO A C 1
ATOM 2038 O O . PRO A 1 263 ? 20.634 -8.425 -17.066 1.00 83.94 263 PRO A O 1
ATOM 2041 N N . PRO A 1 264 ? 19.817 -9.215 -15.130 1.00 84.31 264 PRO A N 1
ATOM 2042 C CA . PRO A 1 264 ? 20.671 -10.396 -15.136 1.00 84.31 264 PRO A CA 1
ATOM 2043 C C . PRO A 1 264 ? 20.495 -11.256 -16.408 1.00 84.31 264 PRO A C 1
ATOM 2045 O O . PRO A 1 264 ? 19.375 -11.367 -16.912 1.00 84.31 264 PRO A O 1
ATOM 2048 N N . PRO A 1 265 ? 21.545 -11.946 -16.901 1.00 81.19 265 PRO A N 1
ATOM 2049 C CA . PRO A 1 265 ? 21.484 -12.698 -18.162 1.00 81.19 265 PRO A CA 1
ATOM 2050 C C . PRO A 1 265 ? 20.359 -13.741 -18.239 1.00 81.19 265 PRO A C 1
ATOM 2052 O O . PRO A 1 265 ? 19.746 -13.918 -19.286 1.00 81.19 265 PRO A O 1
ATOM 2055 N N . HIS A 1 266 ? 20.036 -14.399 -17.123 1.00 76.44 266 HIS A N 1
ATOM 2056 C CA . HIS A 1 266 ? 18.958 -15.393 -17.051 1.00 76.44 266 HIS A CA 1
ATOM 2057 C C . HIS A 1 266 ? 17.549 -14.773 -17.053 1.00 76.44 266 HIS A C 1
ATOM 2059 O O . HIS A 1 266 ? 16.572 -15.479 -17.275 1.00 76.44 266 HIS A O 1
ATOM 2065 N N . MET A 1 267 ? 17.421 -13.465 -16.809 1.00 78.81 267 MET A N 1
ATOM 2066 C CA . MET A 1 267 ? 16.143 -12.759 -16.930 1.00 78.81 267 MET A CA 1
ATOM 2067 C C . MET A 1 267 ? 15.855 -12.319 -18.363 1.00 78.81 267 MET A C 1
ATOM 2069 O O . MET A 1 267 ? 14.687 -12.238 -18.747 1.00 78.81 267 MET A O 1
ATOM 2073 N N . MET A 1 268 ? 16.900 -12.058 -19.157 1.00 75.88 268 MET A N 1
ATOM 2074 C CA . MET A 1 268 ? 16.772 -11.692 -20.573 1.00 75.88 268 MET A CA 1
ATOM 2075 C C . MET A 1 268 ? 16.122 -12.817 -21.395 1.00 75.88 268 MET A C 1
ATOM 2077 O O . MET A 1 268 ? 15.331 -12.555 -22.299 1.00 75.88 268 MET A O 1
ATOM 2081 N N . THR A 1 269 ? 16.419 -14.080 -21.072 1.00 68.94 269 THR A N 1
ATOM 2082 C CA . THR A 1 269 ? 15.843 -15.249 -21.756 1.00 68.94 269 THR A CA 1
ATOM 2083 C C . THR A 1 269 ? 14.369 -15.463 -21.417 1.00 68.94 269 THR A C 1
ATOM 2085 O O . THR A 1 269 ? 13.593 -15.814 -22.302 1.00 68.94 269 THR A O 1
ATOM 2088 N N . GLN A 1 270 ? 13.949 -15.200 -20.175 1.00 65.50 270 GLN A N 1
ATOM 2089 C CA . GLN A 1 270 ? 12.537 -15.297 -19.784 1.00 65.50 270 GLN A CA 1
ATOM 2090 C C . GLN A 1 270 ? 11.671 -14.183 -20.373 1.00 65.50 270 GLN A C 1
ATOM 2092 O O . GLN A 1 270 ? 10.527 -14.449 -20.734 1.00 65.50 270 GLN A O 1
ATOM 2097 N N . HIS A 1 271 ? 12.213 -12.970 -20.520 1.00 64.00 271 HIS A N 1
ATOM 2098 C CA . HIS A 1 271 ? 11.485 -11.855 -21.126 1.00 64.00 271 HIS A CA 1
ATOM 2099 C C . HIS A 1 271 ? 10.986 -12.202 -22.536 1.00 64.00 271 HIS A C 1
ATOM 2101 O O . HIS A 1 271 ? 9.812 -12.036 -22.853 1.00 64.00 271 HIS A O 1
ATOM 2107 N N . ARG A 1 272 ? 11.858 -12.809 -23.351 1.00 60.28 272 ARG A N 1
ATOM 2108 C CA . ARG A 1 272 ? 11.529 -13.232 -24.721 1.00 60.28 272 ARG A CA 1
ATOM 2109 C C . ARG A 1 272 ? 10.505 -14.367 -24.789 1.00 60.28 272 ARG A C 1
ATOM 2111 O O . ARG A 1 272 ? 9.777 -14.461 -25.770 1.00 60.28 272 ARG A O 1
ATOM 2118 N N . HIS A 1 273 ? 10.427 -15.218 -23.765 1.00 54.41 273 HIS A N 1
ATOM 2119 C CA . HIS A 1 273 ? 9.465 -16.323 -23.718 1.00 54.41 273 HIS A CA 1
ATOM 2120 C C . HIS A 1 273 ? 8.062 -15.908 -23.254 1.00 54.41 273 HIS A C 1
ATOM 2122 O O . HIS A 1 273 ? 7.111 -16.640 -23.515 1.00 54.41 273 HIS A O 1
ATOM 2128 N N . LEU A 1 274 ? 7.907 -14.741 -22.618 1.00 56.44 274 LEU A N 1
ATOM 2129 C CA . LEU A 1 274 ? 6.605 -14.217 -22.180 1.00 56.44 274 LEU A CA 1
ATOM 2130 C C . LEU A 1 274 ? 5.748 -13.637 -23.323 1.00 56.44 274 LEU A C 1
ATOM 2132 O O . LEU A 1 274 ? 4.638 -13.170 -23.078 1.00 56.44 274 LEU A O 1
ATOM 2136 N N . GLY A 1 275 ? 6.208 -13.725 -24.577 1.00 47.84 275 GLY A N 1
ATOM 2137 C CA . GLY A 1 275 ? 5.343 -13.601 -25.753 1.00 47.84 275 GLY A CA 1
ATOM 2138 C C . GLY A 1 275 ? 4.715 -12.222 -25.972 1.00 47.84 275 GLY A C 1
ATOM 2139 O O . GLY A 1 275 ? 3.666 -12.132 -26.602 1.00 47.84 275 GLY A O 1
ATOM 2140 N N . HIS A 1 276 ? 5.315 -11.138 -25.476 1.00 52.28 276 HIS A N 1
ATOM 2141 C CA . HIS A 1 276 ? 4.927 -9.776 -25.867 1.00 52.28 276 HIS A CA 1
ATOM 2142 C C . HIS A 1 276 ? 5.674 -9.396 -27.147 1.00 52.28 276 HIS A C 1
ATOM 2144 O O . HIS A 1 276 ? 6.605 -8.606 -27.143 1.00 52.28 276 HIS A O 1
ATOM 2150 N N . ALA A 1 277 ? 5.311 -10.060 -28.243 1.00 45.94 277 ALA A N 1
ATOM 2151 C CA . ALA A 1 277 ? 6.037 -9.982 -29.502 1.00 45.94 277 ALA A CA 1
ATOM 2152 C C . ALA A 1 277 ? 5.650 -8.794 -30.395 1.00 45.94 277 ALA A C 1
ATOM 2154 O O . ALA A 1 277 ? 6.165 -8.752 -31.503 1.00 45.94 277 ALA A O 1
ATOM 2155 N N . ASP A 1 278 ? 4.793 -7.849 -29.978 1.00 49.88 278 ASP A N 1
ATOM 2156 C CA . ASP A 1 278 ? 4.433 -6.776 -30.922 1.00 49.88 278 ASP A CA 1
ATOM 2157 C C . ASP A 1 278 ? 4.158 -5.369 -30.384 1.00 49.88 278 ASP A C 1
ATOM 2159 O O . ASP A 1 278 ? 4.443 -4.432 -31.118 1.00 49.88 278 ASP A O 1
ATOM 2163 N N . HIS A 1 279 ? 3.706 -5.127 -29.150 1.00 47.38 279 HIS A N 1
ATOM 2164 C CA . HIS A 1 279 ? 3.493 -3.747 -28.672 1.00 47.38 279 HIS A CA 1
ATOM 2165 C C . HIS A 1 279 ? 3.916 -3.594 -27.202 1.00 47.38 279 HIS A C 1
ATOM 2167 O O . HIS A 1 279 ? 3.487 -4.376 -26.359 1.00 47.38 279 HIS A O 1
ATOM 2173 N N . ASP A 1 280 ? 4.732 -2.570 -26.926 1.00 59.03 280 ASP A N 1
ATOM 2174 C CA . ASP A 1 280 ? 5.147 -2.075 -25.600 1.00 59.03 280 ASP A CA 1
ATOM 2175 C C . ASP A 1 280 ? 6.246 -2.833 -24.822 1.00 59.03 280 ASP A C 1
ATOM 2177 O O . ASP A 1 280 ? 6.140 -3.039 -23.611 1.00 59.03 280 ASP A O 1
ATOM 2181 N N . ASP A 1 281 ? 7.384 -3.128 -25.463 1.00 61.97 281 ASP A N 1
ATOM 2182 C CA . ASP A 1 281 ? 8.631 -3.462 -24.731 1.00 61.97 281 ASP A CA 1
ATOM 2183 C C . ASP A 1 281 ? 9.051 -2.324 -23.762 1.00 61.97 281 ASP A C 1
ATOM 2185 O O . ASP A 1 281 ? 9.693 -2.564 -22.739 1.00 61.97 281 ASP A O 1
ATOM 2189 N N . ASP A 1 282 ? 8.608 -1.087 -24.027 1.00 65.75 282 ASP A N 1
ATOM 2190 C CA . ASP A 1 282 ? 8.834 0.097 -23.186 1.00 65.75 282 ASP A CA 1
ATOM 2191 C C . ASP A 1 282 ? 7.926 0.185 -21.939 1.00 65.75 282 ASP A C 1
ATOM 2193 O O . ASP A 1 282 ? 8.129 1.066 -21.092 1.00 65.75 282 ASP A O 1
ATOM 2197 N N . ASP A 1 283 ? 6.915 -0.685 -21.796 1.00 84.06 283 ASP A N 1
ATOM 2198 C CA . ASP A 1 283 ? 5.993 -0.651 -20.647 1.00 84.06 283 ASP A CA 1
ATOM 2199 C C . ASP A 1 283 ? 6.410 -1.577 -19.499 1.00 84.06 283 ASP A C 1
ATOM 2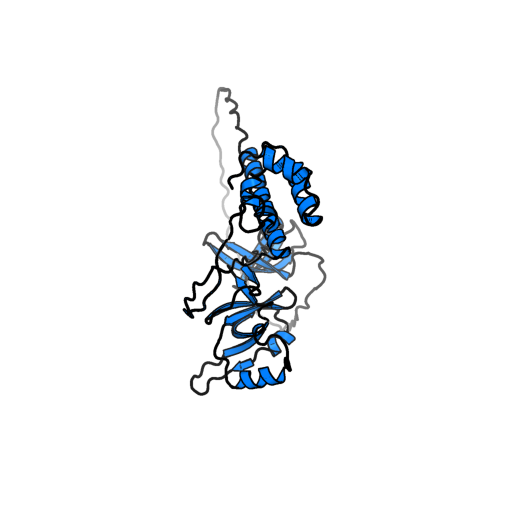201 O O . ASP A 1 283 ? 5.810 -1.558 -18.425 1.00 84.06 283 ASP A O 1
ATOM 2205 N N . VAL A 1 284 ? 7.469 -2.367 -19.660 1.00 88.88 284 VAL A N 1
ATOM 2206 C CA . VAL A 1 284 ? 7.976 -3.248 -18.603 1.00 88.88 284 VAL A CA 1
ATOM 2207 C C . VAL A 1 284 ? 9.342 -2.799 -18.107 1.00 88.88 284 VAL A C 1
ATOM 2209 O O . VAL A 1 284 ? 10.232 -2.414 -18.856 1.00 88.88 284 VAL A O 1
ATOM 2212 N N . VAL A 1 285 ? 9.519 -2.842 -16.789 1.00 91.62 285 VAL A N 1
ATOM 2213 C CA . VAL A 1 285 ? 10.756 -2.451 -16.114 1.00 91.62 285 VAL A CA 1
ATOM 2214 C C . VAL A 1 285 ? 11.305 -3.618 -15.309 1.00 91.62 285 VAL A C 1
ATOM 2216 O O . VAL A 1 285 ? 10.568 -4.321 -14.614 1.00 91.62 285 VAL A O 1
ATOM 2219 N N . CYS A 1 286 ? 12.622 -3.818 -15.374 1.00 93.88 286 CYS A N 1
ATOM 2220 C CA . CYS A 1 286 ? 13.300 -4.751 -14.484 1.00 93.88 286 CYS A CA 1
ATOM 2221 C C . CYS A 1 286 ? 13.521 -4.086 -13.126 1.00 93.88 286 CYS A C 1
ATOM 2223 O O . CYS A 1 286 ? 14.103 -3.001 -13.019 1.00 93.88 286 CYS A O 1
ATOM 2225 N N . LEU A 1 287 ? 13.059 -4.750 -12.071 1.00 95.31 287 LEU A N 1
ATOM 2226 C CA . LEU A 1 287 ? 13.149 -4.269 -10.702 1.00 95.31 287 LEU A CA 1
ATOM 2227 C C . LEU A 1 287 ? 13.930 -5.263 -9.851 1.00 95.31 287 LEU A C 1
ATOM 2229 O O . LEU A 1 287 ? 13.598 -6.444 -9.792 1.00 95.31 287 LEU A O 1
ATOM 2233 N N . ARG A 1 288 ? 14.915 -4.767 -9.103 1.00 95.56 288 ARG A N 1
ATOM 2234 C CA . ARG A 1 288 ? 15.532 -5.502 -7.998 1.00 95.56 288 ARG A CA 1
ATOM 2235 C C . ARG A 1 288 ? 14.672 -5.343 -6.750 1.00 95.56 288 ARG A C 1
ATOM 2237 O O . ARG A 1 288 ? 14.567 -4.242 -6.208 1.00 95.56 288 ARG A O 1
ATOM 2244 N N . ILE A 1 289 ? 14.092 -6.430 -6.256 1.00 96.38 289 ILE A N 1
ATOM 2245 C CA . ILE A 1 289 ? 13.253 -6.423 -5.057 1.00 96.38 289 ILE A CA 1
ATOM 2246 C C . ILE A 1 289 ? 14.116 -6.172 -3.818 1.00 96.38 289 ILE A C 1
ATOM 2248 O O . ILE A 1 289 ? 15.088 -6.875 -3.549 1.00 96.38 289 ILE A O 1
ATOM 2252 N N . THR A 1 290 ? 13.741 -5.148 -3.053 1.00 94.88 290 THR A N 1
ATOM 2253 C CA . THR A 1 290 ? 14.416 -4.747 -1.807 1.00 94.88 290 THR A CA 1
ATOM 2254 C C . THR A 1 290 ? 13.616 -5.104 -0.561 1.00 94.88 290 THR A C 1
ATOM 2256 O O . THR A 1 290 ? 14.200 -5.271 0.504 1.00 94.88 290 THR A O 1
ATOM 2259 N N . LYS A 1 291 ? 12.287 -5.197 -0.673 1.00 93.94 291 LYS A N 1
ATOM 2260 C CA . LYS A 1 291 ? 11.387 -5.611 0.407 1.00 93.94 291 LYS A CA 1
ATOM 2261 C C . LYS A 1 291 ? 10.130 -6.231 -0.195 1.00 93.94 291 LYS A C 1
ATOM 2263 O O . LYS A 1 291 ? 9.611 -5.709 -1.177 1.00 93.94 291 LYS A O 1
ATOM 2268 N N . ARG A 1 292 ? 9.639 -7.313 0.405 1.00 92.69 292 ARG A N 1
ATOM 2269 C CA . ARG A 1 292 ? 8.313 -7.881 0.126 1.00 92.69 292 ARG A CA 1
ATOM 2270 C C . ARG A 1 292 ? 7.356 -7.431 1.219 1.00 92.69 292 ARG A C 1
ATOM 2272 O O . ARG A 1 292 ? 7.778 -7.302 2.371 1.00 92.69 292 ARG A O 1
ATOM 2279 N N . PHE A 1 293 ? 6.111 -7.155 0.867 1.00 90.75 293 PHE A N 1
ATOM 2280 C CA . PHE A 1 293 ? 5.094 -6.811 1.852 1.00 90.75 293 PHE A CA 1
ATOM 2281 C C . PHE A 1 293 ? 4.345 -8.067 2.301 1.00 90.75 293 PHE A C 1
ATOM 2283 O O . PHE A 1 293 ? 4.224 -9.046 1.559 1.00 90.75 293 PHE A O 1
ATOM 2290 N N . THR A 1 294 ? 3.903 -8.072 3.556 1.00 82.62 294 THR A N 1
ATOM 2291 C CA . THR A 1 294 ? 3.081 -9.151 4.105 1.00 82.62 294 THR A CA 1
ATOM 2292 C C . THR A 1 294 ? 1.749 -9.206 3.358 1.00 82.62 294 THR A C 1
ATOM 2294 O O . THR A 1 294 ? 1.219 -8.173 2.959 1.00 82.62 294 THR A O 1
ATOM 2297 N N . GLY A 1 295 ? 1.237 -10.413 3.110 1.00 82.31 295 GLY A N 1
ATOM 2298 C CA . GLY A 1 295 ? 0.017 -10.603 2.314 1.00 82.31 295 GLY A CA 1
ATOM 2299 C C . GLY A 1 295 ? 0.220 -10.567 0.795 1.00 82.31 295 GLY A C 1
ATOM 2300 O O . GLY A 1 295 ? -0.757 -10.656 0.059 1.00 82.31 295 GLY A O 1
ATOM 2301 N N . THR A 1 296 ? 1.464 -10.490 0.302 1.00 88.44 296 THR A N 1
ATOM 2302 C CA . THR A 1 296 ? 1.731 -10.607 -1.142 1.00 88.44 296 THR A CA 1
ATOM 2303 C C . THR A 1 296 ? 1.189 -11.934 -1.683 1.00 88.44 296 THR A C 1
ATOM 2305 O O . THR A 1 296 ? 1.606 -12.988 -1.193 1.00 88.44 296 THR A O 1
ATOM 2308 N N . PRO A 1 297 ? 0.326 -11.926 -2.717 1.00 90.38 297 PRO A N 1
ATOM 2309 C CA . PRO A 1 297 ? -0.223 -13.156 -3.271 1.00 90.38 297 PRO A CA 1
ATOM 2310 C C . PRO A 1 297 ? 0.869 -14.123 -3.742 1.00 90.38 297 PRO A C 1
ATOM 2312 O O . PRO A 1 297 ? 1.875 -13.716 -4.334 1.00 90.38 297 PRO A O 1
ATOM 2315 N N . ALA A 1 298 ? 0.654 -15.427 -3.546 1.00 90.38 298 ALA A N 1
ATOM 2316 C CA . ALA A 1 298 ? 1.606 -16.459 -3.966 1.00 90.38 298 ALA A CA 1
ATOM 2317 C C . ALA A 1 298 ? 1.912 -16.385 -5.475 1.00 90.38 298 ALA A C 1
ATOM 2319 O O . ALA A 1 298 ? 3.065 -16.523 -5.879 1.00 90.38 298 ALA A O 1
ATOM 2320 N N . LYS A 1 299 ? 0.901 -16.058 -6.295 1.00 91.81 299 LYS A N 1
ATOM 2321 C CA . LYS A 1 299 ? 1.040 -15.850 -7.748 1.00 91.81 299 LYS A CA 1
ATOM 2322 C C . LYS A 1 299 ? 2.002 -14.713 -8.108 1.00 91.81 299 LYS A C 1
ATOM 2324 O O . LYS A 1 299 ? 2.698 -14.811 -9.110 1.00 91.81 299 LYS A O 1
ATOM 2329 N N . VAL A 1 300 ? 2.048 -13.649 -7.304 1.00 92.56 300 VAL A N 1
ATOM 2330 C CA . VAL A 1 300 ? 2.994 -12.537 -7.488 1.00 92.56 300 VAL A CA 1
ATOM 2331 C C . VAL A 1 300 ? 4.383 -12.952 -7.020 1.00 92.56 300 VAL A C 1
ATOM 2333 O O . VAL A 1 300 ? 5.364 -12.743 -7.724 1.00 92.56 300 VAL A O 1
ATOM 2336 N N . THR A 1 301 ? 4.467 -13.605 -5.860 1.00 92.44 301 THR A N 1
ATOM 2337 C CA . THR A 1 301 ? 5.744 -14.084 -5.312 1.00 92.44 301 THR A CA 1
ATOM 2338 C C . THR A 1 301 ? 6.441 -15.065 -6.258 1.00 92.44 301 THR A C 1
ATOM 2340 O O . THR A 1 301 ? 7.661 -15.013 -6.387 1.00 92.44 301 THR A O 1
ATOM 2343 N N . ALA A 1 302 ? 5.681 -15.911 -6.959 1.00 92.31 302 ALA A N 1
ATOM 2344 C CA . ALA A 1 302 ? 6.204 -16.853 -7.947 1.00 92.31 302 ALA A CA 1
ATOM 2345 C C . ALA A 1 302 ? 6.858 -16.176 -9.169 1.00 92.31 302 ALA A C 1
ATOM 2347 O O . ALA A 1 302 ? 7.651 -16.810 -9.857 1.00 92.31 302 ALA A O 1
ATOM 2348 N N . GLN A 1 303 ? 6.567 -14.896 -9.429 1.00 92.62 303 GLN A N 1
ATOM 2349 C CA . GLN A 1 303 ? 7.211 -14.125 -10.500 1.00 92.62 303 GLN A CA 1
ATOM 2350 C C . GLN A 1 303 ? 8.581 -13.572 -10.081 1.00 92.62 303 GLN A C 1
ATOM 2352 O O . GLN A 1 303 ? 9.339 -13.099 -10.926 1.00 92.62 303 GLN A O 1
ATOM 2357 N N . PHE A 1 304 ? 8.912 -13.596 -8.785 1.00 93.88 304 PHE A N 1
ATOM 2358 C CA . PHE A 1 304 ? 10.188 -13.092 -8.291 1.00 93.88 304 PHE A CA 1
ATOM 2359 C C . PHE A 1 304 ? 11.286 -14.126 -8.514 1.00 93.88 304 PHE A C 1
ATOM 2361 O O . PHE A 1 304 ? 11.332 -15.171 -7.867 1.00 93.88 304 PHE A O 1
ATOM 2368 N N . ILE A 1 305 ? 12.218 -13.789 -9.392 1.00 93.12 305 ILE A N 1
ATOM 2369 C CA . ILE A 1 305 ? 13.314 -14.658 -9.799 1.00 93.12 305 ILE A CA 1
ATOM 2370 C C . ILE A 1 305 ? 14.490 -14.417 -8.859 1.00 93.12 305 ILE A C 1
ATOM 2372 O O . ILE A 1 305 ? 14.920 -13.278 -8.667 1.00 93.12 305 ILE A O 1
ATOM 2376 N N . LEU A 1 306 ? 14.997 -15.483 -8.239 1.00 93.00 306 LEU A N 1
ATOM 2377 C CA . LEU A 1 306 ? 16.219 -15.415 -7.446 1.00 93.00 306 LEU A CA 1
ATOM 2378 C C . LEU A 1 306 ? 17.430 -15.464 -8.374 1.00 93.00 306 LEU A C 1
ATOM 2380 O O . LEU A 1 306 ? 17.652 -16.439 -9.085 1.00 93.00 306 LEU A O 1
ATOM 2384 N N . CYS A 1 307 ? 18.230 -14.412 -8.326 1.00 89.31 307 CYS A N 1
ATOM 2385 C CA . CYS A 1 307 ? 19.409 -14.233 -9.147 1.00 89.31 307 CYS A CA 1
ATOM 2386 C C . CYS A 1 307 ? 20.647 -14.356 -8.258 1.00 89.31 307 CYS A C 1
ATOM 2388 O O . CYS A 1 307 ? 20.867 -13.521 -7.375 1.00 89.31 307 CYS A O 1
ATOM 2390 N N . THR A 1 308 ? 21.470 -15.375 -8.493 1.00 87.50 308 THR A N 1
ATOM 2391 C CA . THR A 1 308 ? 22.762 -15.546 -7.818 1.00 87.50 308 THR A CA 1
ATOM 2392 C C . THR A 1 308 ? 23.872 -15.026 -8.725 1.00 87.50 308 THR A C 1
ATOM 2394 O O . THR A 1 308 ? 24.005 -15.480 -9.862 1.00 87.50 308 THR A O 1
ATOM 2397 N N . ASN A 1 309 ? 24.664 -14.060 -8.260 1.00 74.94 309 ASN A N 1
ATOM 2398 C CA . ASN A 1 309 ? 25.829 -13.605 -9.013 1.00 74.94 309 ASN A CA 1
ATOM 2399 C C . ASN A 1 309 ? 26.972 -14.615 -8.821 1.00 74.94 309 ASN A C 1
ATOM 2401 O O . ASN A 1 309 ? 27.348 -14.901 -7.689 1.00 74.94 309 ASN A O 1
ATOM 2405 N N . SER A 1 310 ? 27.545 -15.136 -9.908 1.00 65.69 3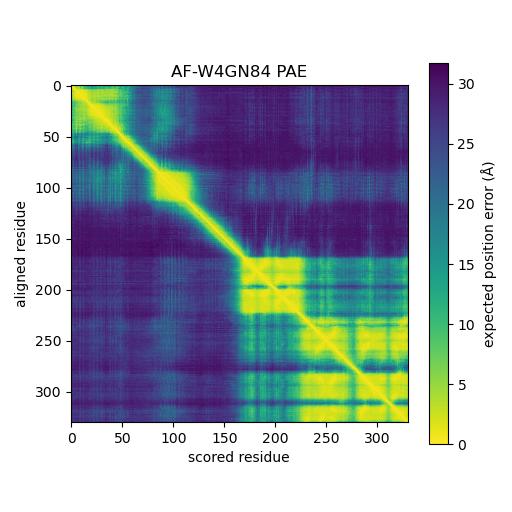10 SER A N 1
ATOM 2406 C CA . SER A 1 310 ? 28.675 -16.077 -9.852 1.00 65.69 310 SER A CA 1
ATOM 2407 C C . SER A 1 310 ? 29.904 -15.496 -9.147 1.00 65.69 310 SER A C 1
ATOM 2409 O O . SER A 1 310 ? 30.703 -16.241 -8.591 1.00 65.69 310 SER A O 1
ATOM 2411 N N . ASN A 1 311 ? 30.041 -14.166 -9.142 1.00 65.62 311 ASN A N 1
ATOM 2412 C CA . ASN A 1 311 ? 31.221 -13.467 -8.633 1.00 65.62 311 ASN A CA 1
ATOM 2413 C C . ASN A 1 311 ? 30.995 -12.843 -7.245 1.00 65.62 311 ASN A C 1
ATOM 2415 O O . ASN A 1 311 ? 31.915 -12.262 -6.675 1.00 65.62 311 ASN A O 1
ATOM 2419 N N . ASN A 1 312 ? 29.774 -12.896 -6.704 1.00 57.25 312 ASN A N 1
ATOM 2420 C CA . ASN A 1 312 ? 29.435 -12.263 -5.432 1.00 57.25 312 ASN A CA 1
ATOM 2421 C C . ASN A 1 312 ? 28.374 -13.101 -4.713 1.00 57.25 312 ASN A C 1
ATOM 2423 O O . ASN A 1 312 ? 27.300 -13.327 -5.260 1.00 57.25 312 ASN A O 1
ATOM 2427 N N . THR A 1 313 ? 28.631 -13.504 -3.468 1.00 65.88 313 THR A N 1
ATOM 2428 C CA . THR A 1 313 ? 27.749 -14.367 -2.648 1.00 65.88 313 THR A CA 1
ATOM 2429 C C . THR A 1 313 ? 26.361 -13.775 -2.367 1.00 65.88 313 THR A C 1
ATOM 2431 O O . THR A 1 313 ? 25.511 -14.407 -1.739 1.00 65.88 313 THR A O 1
ATOM 2434 N N . LYS A 1 314 ? 26.097 -12.549 -2.824 1.00 80.00 314 LYS A N 1
ATOM 2435 C CA . LYS A 1 314 ? 24.827 -11.856 -2.639 1.00 80.00 314 LYS A CA 1
ATOM 2436 C C . LYS A 1 314 ? 23.816 -12.297 -3.692 1.00 80.00 314 LYS A C 1
ATOM 2438 O O . LYS A 1 314 ? 23.829 -11.830 -4.830 1.00 80.00 314 LYS A O 1
ATOM 2443 N N . SER A 1 315 ? 22.896 -13.148 -3.260 1.00 88.44 315 SER A N 1
ATOM 2444 C CA . SER A 1 315 ? 21.669 -13.447 -3.997 1.00 88.44 315 SER A CA 1
ATOM 2445 C C . SER A 1 315 ? 20.694 -12.273 -3.885 1.00 88.44 315 SER A C 1
ATOM 2447 O O . SER A 1 315 ? 20.587 -11.642 -2.831 1.00 88.44 315 SER A O 1
ATOM 2449 N N . ALA A 1 316 ? 19.975 -11.960 -4.959 1.00 92.38 316 ALA A N 1
ATOM 2450 C CA . ALA A 1 316 ? 18.934 -10.937 -4.941 1.00 92.38 316 ALA A CA 1
ATOM 2451 C C . ALA A 1 316 ? 17.736 -11.369 -5.784 1.00 92.38 316 ALA A C 1
ATOM 2453 O O . ALA A 1 316 ? 17.888 -12.090 -6.762 1.00 92.38 316 ALA A O 1
ATOM 2454 N N . TYR A 1 317 ? 16.547 -10.914 -5.396 1.00 94.69 317 TYR A N 1
ATOM 2455 C CA . TYR A 1 317 ? 15.331 -11.162 -6.160 1.00 94.69 317 TYR A CA 1
ATOM 2456 C C . TYR A 1 317 ? 15.104 -10.060 -7.181 1.00 94.69 317 TYR A C 1
ATOM 2458 O O . TYR A 1 317 ? 15.283 -8.878 -6.872 1.00 94.69 317 TYR A O 1
ATOM 2466 N N . PHE A 1 318 ? 14.659 -10.447 -8.366 1.00 95.06 318 PHE A N 1
ATOM 2467 C CA . PHE A 1 318 ? 14.321 -9.539 -9.445 1.00 95.06 318 PHE A CA 1
ATOM 2468 C C . PHE A 1 318 ? 12.980 -9.912 -10.071 1.00 95.06 318 PHE A C 1
ATOM 2470 O O . PHE A 1 318 ? 12.493 -11.030 -9.905 1.00 95.06 318 PHE A O 1
ATOM 2477 N N . VAL A 1 319 ? 12.368 -8.961 -10.767 1.00 95.00 319 VAL A N 1
ATOM 2478 C CA . VAL A 1 319 ? 11.096 -9.165 -11.459 1.00 95.00 319 VAL A CA 1
ATOM 2479 C C . VAL A 1 319 ? 10.974 -8.213 -12.644 1.00 95.00 319 VAL A C 1
ATOM 2481 O O . VAL A 1 319 ? 11.442 -7.075 -12.574 1.00 95.00 319 VAL A O 1
ATOM 2484 N N . TRP A 1 320 ? 10.334 -8.679 -13.712 1.00 93.50 320 TRP A N 1
ATOM 2485 C CA . TRP A 1 320 ? 9.808 -7.821 -14.769 1.00 93.50 320 TRP A CA 1
ATOM 2486 C C . TRP A 1 320 ? 8.418 -7.351 -14.362 1.00 93.50 320 TRP A C 1
ATOM 2488 O O . TRP A 1 320 ? 7.550 -8.174 -14.080 1.00 93.50 320 TRP A O 1
ATOM 2498 N N . TRP A 1 321 ? 8.209 -6.042 -14.287 1.00 94.19 321 TRP A N 1
ATOM 2499 C CA . TRP A 1 321 ? 6.942 -5.481 -13.830 1.00 94.19 321 TRP A CA 1
ATOM 2500 C C . TRP A 1 321 ? 6.444 -4.409 -14.781 1.00 94.19 321 TRP A C 1
ATOM 2502 O O . TRP A 1 321 ? 7.244 -3.652 -15.325 1.00 94.19 321 TRP A O 1
ATOM 2512 N N . ARG A 1 322 ? 5.124 -4.310 -14.952 1.00 92.19 322 ARG A N 1
ATOM 2513 C CA . ARG A 1 322 ? 4.535 -3.238 -15.759 1.00 92.19 322 ARG A CA 1
ATOM 2514 C C . ARG A 1 322 ? 4.741 -1.896 -15.077 1.00 92.19 322 ARG A C 1
ATOM 2516 O O . ARG A 1 322 ? 4.445 -1.741 -13.891 1.00 92.19 322 ARG A O 1
ATOM 2523 N N . ARG A 1 323 ? 5.205 -0.913 -15.836 1.00 91.81 323 ARG A N 1
ATOM 2524 C CA . ARG A 1 323 ? 5.460 0.452 -15.385 1.00 91.81 323 ARG A CA 1
ATOM 2525 C C . ARG A 1 323 ? 4.171 1.122 -14.914 1.00 91.81 323 ARG A C 1
ATOM 2527 O O . ARG A 1 323 ? 4.180 1.770 -13.871 1.00 91.81 323 ARG A O 1
ATOM 2534 N N . ALA A 1 324 ? 3.047 0.865 -15.583 1.00 90.38 324 ALA A N 1
ATOM 2535 C CA . ALA A 1 324 ? 1.724 1.293 -15.127 1.00 90.38 324 ALA A CA 1
ATOM 2536 C C . ALA A 1 324 ? 1.310 0.716 -13.756 1.00 90.38 324 ALA A C 1
ATOM 2538 O O . ALA A 1 324 ? 0.366 1.198 -13.141 1.00 90.38 324 ALA A O 1
ATOM 2539 N N . HIS A 1 325 ? 1.997 -0.314 -13.255 1.00 93.69 325 HIS A N 1
ATOM 2540 C CA . HIS A 1 325 ? 1.768 -0.914 -11.937 1.00 93.69 325 HIS A CA 1
ATOM 2541 C C . HIS A 1 325 ? 2.903 -0.601 -10.946 1.00 93.69 325 HIS A C 1
ATOM 2543 O O . HIS A 1 325 ? 3.002 -1.224 -9.884 1.00 93.69 325 HIS A O 1
ATOM 2549 N N . CYS A 1 326 ? 3.767 0.356 -11.284 1.00 94.12 326 CYS A N 1
ATOM 2550 C CA . CYS A 1 326 ? 4.775 0.907 -10.393 1.00 94.12 326 CYS A CA 1
ATOM 2551 C C . CYS A 1 326 ? 4.250 2.212 -9.793 1.00 94.12 326 CYS A C 1
ATOM 2553 O O . CYS A 1 326 ? 3.944 3.160 -10.508 1.00 94.12 326 CYS A O 1
ATOM 2555 N N . PHE A 1 327 ? 4.186 2.276 -8.471 1.00 94.12 327 PHE A N 1
ATOM 2556 C CA . PHE A 1 327 ? 3.872 3.478 -7.717 1.00 94.12 327 PHE A CA 1
ATOM 2557 C C . PHE A 1 327 ? 5.165 4.114 -7.199 1.00 94.12 327 PHE A C 1
ATOM 2559 O O . PHE A 1 327 ? 5.972 3.456 -6.539 1.00 94.12 327 PHE A O 1
ATOM 2566 N N . VAL A 1 328 ? 5.373 5.390 -7.500 1.00 92.94 328 VAL A N 1
ATOM 2567 C CA . VAL A 1 328 ? 6.499 6.183 -7.011 1.00 92.94 328 VAL A CA 1
ATOM 2568 C C . VAL A 1 328 ? 6.015 6.994 -5.809 1.00 92.94 328 VAL A C 1
ATOM 2570 O O . VAL A 1 328 ? 5.203 7.902 -5.993 1.00 92.94 328 VAL A O 1
ATOM 2573 N N . PRO A 1 329 ? 6.460 6.673 -4.581 1.00 88.38 329 PRO A N 1
ATOM 2574 C CA . PRO A 1 329 ? 6.099 7.462 -3.409 1.00 88.38 329 PRO A CA 1
ATOM 2575 C C . PRO A 1 329 ? 6.740 8.856 -3.490 1.00 88.38 329 PRO A C 1
ATOM 2577 O O . PRO A 1 329 ? 7.909 8.965 -3.868 1.00 88.38 329 PRO A O 1
ATOM 2580 N N . SER A 1 330 ? 5.977 9.894 -3.135 1.00 80.00 330 SER A N 1
ATOM 2581 C CA . SER A 1 330 ? 6.438 11.285 -2.995 1.00 80.00 330 SER A CA 1
ATOM 2582 C C . SER A 1 330 ? 6.762 11.622 -1.548 1.00 80.00 330 SER A C 1
ATOM 2584 O O . SER A 1 330 ? 5.941 11.240 -0.681 1.00 80.00 330 SER A O 1
#

InterPro domains:
  IPR047365 PTM/DIR17-like, Tudor domain [PF21743] (174-222)

pLDDT: mean 71.78, std 19.32, range [34.94, 96.94]

Radius of gyration: 36.74 Å; Cα contacts (8 Å, |Δi|>4): 294; chains: 1; bounding box: 54×82×123 Å